Protein AF-A0A1G1Y1A4-F1 (afdb_monomer)

Solvent-accessible surface area (backbone atoms only — not comparable to full-atom values): 13193 Å² total; per-residue (Å²): 120,71,72,69,64,47,45,29,57,53,50,27,54,51,44,47,51,42,55,54,49,29,70,77,40,60,92,50,34,71,57,36,54,50,50,48,52,49,52,49,49,53,49,49,41,75,73,35,58,89,50,55,73,71,61,37,52,57,68,43,49,56,61,50,52,28,52,55,12,47,54,50,27,50,75,72,47,80,52,65,68,63,38,50,51,50,50,52,53,50,32,50,52,52,25,49,51,45,46,46,52,46,28,61,74,76,33,54,96,80,42,64,86,61,49,61,17,52,52,43,45,55,49,45,48,53,20,44,25,26,36,42,21,23,50,44,44,44,31,70,76,68,65,50,57,66,73,72,53,38,54,58,49,26,54,53,41,26,51,45,45,46,39,33,36,56,51,56,68,36,61,63,85,76,41,51,63,55,25,51,52,48,17,50,53,42,33,49,45,51,57,57,48,70,75,49,67,56,52,45,62,58,46,10,47,55,39,30,42,51,45,50,40,51,55,52,51,51,50,31,54,63,67,70,54,74,52,65,68,59,55,49,50,44,51,52,53,38,49,53,48,50,52,53,50,63,73,69,47,70,75,113

Radius of gyration: 18.28 Å; Cα contacts (8 Å, |Δi|>4): 274; chains: 1; bounding box: 49×36×49 Å

pLDDT: mean 93.75, std 5.99, range [57.38, 98.56]

Structure (mmCIF, N/CA/C/O backbone):
data_AF-A0A1G1Y1A4-F1
#
_entry.id   AF-A0A1G1Y1A4-F1
#
loop_
_atom_site.group_PDB
_atom_site.id
_atom_site.type_symbol
_atom_site.label_atom_id
_atom_site.label_alt_id
_atom_site.label_comp_id
_atom_site.label_asym_id
_atom_site.label_entity_id
_atom_site.label_seq_id
_atom_site.pdbx_PDB_ins_code
_atom_site.Cartn_x
_atom_site.Cartn_y
_atom_site.Cartn_z
_atom_site.occupancy
_atom_site.B_iso_or_equiv
_atom_site.auth_seq_id
_atom_site.auth_comp_id
_atom_site.auth_asym_id
_atom_site.auth_atom_id
_atom_site.pdbx_PDB_model_num
ATOM 1 N N . MET A 1 1 ? 23.913 -17.010 -8.965 1.00 57.38 1 MET A N 1
ATOM 2 C CA . MET A 1 1 ? 22.479 -16.984 -9.354 1.00 57.38 1 MET A CA 1
ATOM 3 C C . MET A 1 1 ? 21.566 -17.687 -8.339 1.00 57.38 1 MET A C 1
ATOM 5 O O . MET A 1 1 ? 20.529 -17.128 -8.008 1.00 57.38 1 MET A O 1
ATOM 9 N N . PHE A 1 2 ? 21.953 -18.851 -7.796 1.00 58.28 2 PHE A N 1
ATOM 10 C CA . PHE A 1 2 ? 21.237 -19.557 -6.717 1.00 58.28 2 PHE A CA 1
ATOM 11 C C . PHE A 1 2 ? 20.957 -18.757 -5.423 1.00 58.28 2 PHE A C 1
ATOM 13 O O . PHE A 1 2 ? 19.813 -18.806 -4.971 1.00 58.28 2 PHE A O 1
ATOM 20 N N . PRO A 1 3 ? 21.895 -17.966 -4.853 1.00 70.69 3 PRO A N 1
ATOM 21 C CA . PRO A 1 3 ? 21.649 -17.310 -3.563 1.00 70.69 3 PRO A CA 1
ATOM 22 C C . PRO A 1 3 ? 20.531 -16.259 -3.624 1.00 70.69 3 PRO A C 1
ATOM 24 O O . PRO A 1 3 ? 19.797 -16.084 -2.661 1.00 70.69 3 PRO A O 1
ATOM 27 N N . ASN A 1 4 ? 20.329 -15.609 -4.775 1.00 79.75 4 ASN A N 1
ATOM 28 C CA . ASN A 1 4 ? 19.306 -14.568 -4.922 1.00 79.75 4 ASN A CA 1
ATOM 29 C C . ASN A 1 4 ? 17.881 -15.138 -4.996 1.00 79.75 4 ASN A C 1
ATOM 31 O O . ASN A 1 4 ? 16.930 -14.433 -4.679 1.00 79.75 4 ASN A O 1
ATOM 35 N N . ARG A 1 5 ? 17.721 -16.414 -5.377 1.00 78.50 5 ARG A N 1
ATOM 36 C CA . ARG A 1 5 ? 16.413 -17.087 -5.379 1.00 78.50 5 ARG A CA 1
ATOM 37 C C . ARG A 1 5 ? 15.935 -17.386 -3.957 1.00 78.50 5 ARG A C 1
ATOM 39 O O . ARG A 1 5 ? 14.734 -17.354 -3.703 1.00 78.50 5 ARG A O 1
ATOM 46 N N . LEU A 1 6 ? 16.867 -17.686 -3.053 1.00 89.62 6 LEU A N 1
ATOM 47 C CA . LEU A 1 6 ? 16.561 -18.009 -1.661 1.00 89.62 6 LEU A CA 1
ATOM 48 C C . LEU A 1 6 ? 16.133 -16.778 -0.862 1.00 89.62 6 LEU A C 1
ATOM 50 O O . LEU A 1 6 ? 15.405 -16.935 0.107 1.00 89.62 6 LEU A O 1
ATOM 54 N N . VAL A 1 7 ? 16.504 -15.567 -1.299 1.00 91.75 7 VAL A N 1
ATOM 55 C CA . VAL A 1 7 ? 16.147 -14.312 -0.614 1.00 91.75 7 VAL A CA 1
ATOM 56 C C . VAL A 1 7 ? 14.643 -14.209 -0.387 1.00 91.75 7 VAL A C 1
ATOM 58 O O . VAL A 1 7 ? 14.235 -13.957 0.739 1.00 91.75 7 VAL A O 1
ATOM 61 N N . ALA A 1 8 ? 13.812 -14.453 -1.407 1.00 91.44 8 ALA A N 1
ATOM 62 C CA . ALA A 1 8 ? 12.358 -14.361 -1.259 1.00 91.44 8 ALA A CA 1
ATOM 63 C C . ALA A 1 8 ? 11.824 -15.357 -0.213 1.00 91.44 8 ALA A C 1
ATOM 65 O O . ALA A 1 8 ? 11.047 -14.977 0.653 1.00 91.44 8 ALA A O 1
ATOM 66 N N . TRP A 1 9 ? 12.285 -16.611 -0.253 1.00 92.94 9 TRP A N 1
ATOM 67 C CA . TRP A 1 9 ? 11.857 -17.653 0.687 1.00 92.94 9 TRP A CA 1
ATOM 68 C C . TRP A 1 9 ? 12.309 -17.374 2.118 1.00 92.94 9 TRP A C 1
ATOM 70 O O . TRP A 1 9 ? 11.488 -17.386 3.029 1.00 92.94 9 TRP A O 1
ATOM 80 N N . LEU A 1 10 ? 13.600 -17.092 2.305 1.00 94.75 10 LEU A N 1
ATOM 81 C CA . LEU A 1 10 ? 14.173 -16.824 3.621 1.00 94.75 10 LEU A CA 1
ATOM 82 C C . LEU A 1 10 ? 13.545 -15.578 4.240 1.00 94.75 10 LEU A C 1
ATOM 84 O O . LEU A 1 10 ? 13.127 -15.622 5.386 1.00 94.75 10 LEU A O 1
ATOM 88 N N . SER A 1 11 ? 13.403 -14.499 3.469 1.00 94.62 11 SER A N 1
ATOM 89 C CA . SER A 1 11 ? 12.779 -13.275 3.974 1.00 94.62 11 SER A CA 1
ATOM 90 C C . SER A 1 11 ? 11.291 -13.447 4.279 1.00 94.62 11 SER A C 1
ATOM 92 O O . SER A 1 11 ? 10.833 -12.907 5.276 1.00 94.62 11 SER A O 1
ATOM 94 N N . GLY A 1 12 ? 10.540 -14.225 3.491 1.00 95.44 12 GLY A N 1
ATOM 95 C CA . GLY A 1 12 ? 9.146 -14.551 3.806 1.00 95.44 12 GLY A CA 1
ATOM 96 C C . GLY A 1 12 ? 9.011 -15.336 5.115 1.00 95.44 12 GLY A C 1
ATOM 97 O O . GLY A 1 12 ? 8.210 -14.969 5.969 1.00 95.44 12 GLY A O 1
ATOM 98 N N . LEU A 1 13 ? 9.839 -16.369 5.312 1.00 97.00 13 LEU A N 1
ATOM 99 C CA . LEU A 1 13 ? 9.855 -17.152 6.554 1.00 97.00 13 LEU A CA 1
ATOM 100 C C . LEU A 1 13 ? 10.298 -16.316 7.759 1.00 97.00 13 LEU A C 1
ATOM 102 O O . LEU A 1 13 ? 9.665 -16.367 8.808 1.00 97.00 13 LEU A O 1
ATOM 106 N N . SER A 1 14 ? 11.353 -15.511 7.610 1.00 97.12 14 SER A N 1
ATOM 107 C CA . SER A 1 14 ? 11.797 -14.593 8.660 1.00 97.12 14 SER A CA 1
ATOM 108 C C . SER A 1 14 ? 10.716 -13.573 9.006 1.00 97.12 14 SER A C 1
ATOM 110 O O . SER A 1 14 ? 10.521 -13.285 10.180 1.00 97.12 14 SER A O 1
ATOM 112 N N . LEU A 1 15 ? 9.986 -13.057 8.014 1.00 97.75 15 LEU A N 1
ATOM 113 C CA . LEU A 1 15 ? 8.890 -12.125 8.252 1.00 97.75 15 LEU A CA 1
ATOM 114 C C . LEU A 1 15 ? 7.742 -12.782 9.030 1.00 97.75 15 LEU A C 1
ATOM 116 O O . LEU A 1 15 ? 7.225 -12.164 9.955 1.00 97.75 15 LEU A O 1
ATOM 120 N N . LEU A 1 16 ? 7.386 -14.029 8.701 1.00 97.88 16 LEU A N 1
ATOM 121 C CA . LEU A 1 16 ? 6.400 -14.799 9.463 1.00 97.8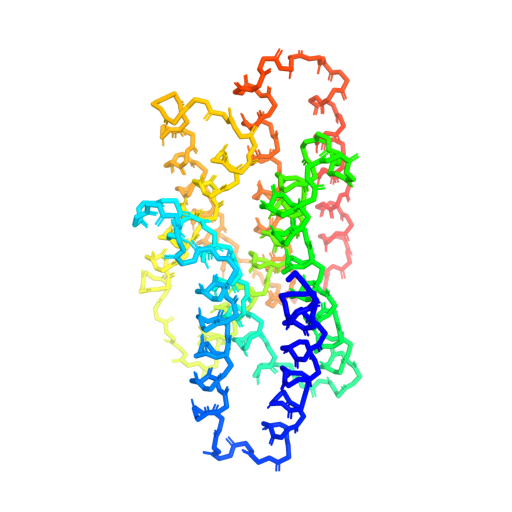8 16 LEU A CA 1
ATOM 122 C C . LEU A 1 16 ? 6.828 -14.932 10.928 1.00 97.88 16 LEU A C 1
ATOM 124 O O . LEU A 1 16 ? 6.069 -14.571 11.817 1.00 97.88 16 LEU A O 1
ATOM 128 N N . ILE A 1 17 ? 8.069 -15.362 11.173 1.00 97.69 17 ILE A N 1
ATOM 129 C CA . ILE A 1 17 ? 8.614 -15.495 12.532 1.00 97.69 17 ILE A CA 1
ATOM 130 C C . ILE A 1 17 ? 8.562 -14.155 13.279 1.00 97.69 17 ILE A C 1
ATOM 132 O O . ILE A 1 17 ? 8.182 -14.125 14.443 1.00 97.69 17 ILE A O 1
ATOM 136 N N . LEU A 1 18 ? 8.911 -13.041 12.628 1.00 97.62 18 LEU A N 1
ATOM 137 C CA . LEU A 1 18 ? 8.854 -11.716 13.253 1.00 97.62 18 LEU A CA 1
ATOM 138 C C . LEU A 1 18 ? 7.424 -11.304 13.630 1.00 97.62 18 LEU A C 1
ATOM 140 O O . LEU A 1 18 ? 7.238 -10.728 14.701 1.00 97.62 18 LEU A O 1
ATOM 144 N N . PHE A 1 19 ? 6.427 -11.604 12.791 1.00 97.12 19 PHE A N 1
ATOM 145 C CA . PHE A 1 19 ? 5.022 -11.367 13.133 1.00 97.12 19 PHE A CA 1
ATOM 146 C C . PHE A 1 19 ? 4.579 -12.222 14.327 1.00 97.12 19 PHE A C 1
ATOM 148 O O . PHE A 1 19 ? 4.018 -11.676 15.274 1.00 97.12 19 PHE A O 1
ATOM 155 N N . GLU A 1 20 ? 4.889 -13.520 14.333 1.00 96.69 20 GLU A N 1
ATOM 156 C CA . GLU A 1 20 ? 4.532 -14.425 15.439 1.00 96.69 20 GLU A CA 1
ATOM 157 C C . GLU A 1 20 ? 5.190 -14.012 16.761 1.00 96.69 20 GLU A C 1
ATOM 159 O O . GLU A 1 20 ? 4.532 -13.918 17.798 1.00 96.69 20 GLU A O 1
ATOM 164 N N . LEU A 1 21 ? 6.485 -13.682 16.729 1.00 96.38 21 LEU A N 1
ATOM 165 C CA . LEU A 1 21 ? 7.211 -13.225 17.914 1.00 96.38 21 LEU A CA 1
ATOM 166 C C . LEU A 1 21 ? 6.633 -11.922 18.475 1.00 96.38 21 LEU A C 1
ATOM 168 O O . LEU A 1 21 ? 6.577 -11.744 19.695 1.00 96.38 21 LEU A O 1
ATOM 172 N N . ALA A 1 22 ? 6.162 -11.027 17.604 1.00 95.62 22 ALA A N 1
ATOM 173 C CA . ALA A 1 22 ? 5.505 -9.798 18.025 1.00 95.62 22 ALA A CA 1
ATOM 174 C C . ALA A 1 22 ? 4.163 -10.051 18.722 1.00 95.62 22 ALA A C 1
ATOM 176 O O . ALA A 1 22 ? 3.829 -9.316 19.652 1.00 95.62 22 ALA A O 1
ATOM 177 N N . LEU A 1 23 ? 3.426 -11.097 18.328 1.00 93.06 23 LEU A N 1
ATOM 178 C CA . LEU A 1 23 ? 2.210 -11.511 19.031 1.00 93.06 23 LEU A CA 1
ATOM 179 C C . LEU A 1 23 ? 2.522 -12.106 20.406 1.00 93.06 23 LEU A C 1
ATOM 181 O O . LEU A 1 23 ? 1.805 -11.827 21.365 1.00 93.06 23 LEU A O 1
ATOM 185 N N . THR A 1 24 ? 3.606 -12.877 20.530 1.00 93.69 24 THR A N 1
ATOM 186 C CA . THR A 1 24 ? 4.002 -13.465 21.819 1.00 93.69 24 THR A CA 1
ATOM 187 C C . THR A 1 24 ? 4.600 -12.444 22.786 1.00 93.69 24 THR A C 1
ATOM 189 O O . THR A 1 24 ? 4.389 -12.542 23.995 1.00 93.69 24 THR A O 1
ATOM 192 N N . TRP A 1 25 ? 5.332 -11.444 22.278 1.00 94.56 25 TRP A N 1
ATOM 193 C CA . TRP A 1 25 ? 6.042 -10.444 23.083 1.00 94.56 25 TRP A CA 1
ATOM 194 C C . TRP A 1 25 ? 5.675 -9.009 22.673 1.00 94.56 25 TRP A C 1
ATOM 196 O O . TRP A 1 25 ? 6.522 -8.263 22.164 1.00 94.56 25 TRP A O 1
ATOM 206 N N . PRO A 1 26 ? 4.439 -8.562 22.966 1.00 90.50 26 PRO A N 1
ATOM 207 C CA . PRO A 1 26 ? 3.923 -7.273 22.499 1.00 90.50 26 PRO A CA 1
ATOM 208 C C . PRO A 1 26 ? 4.706 -6.068 23.042 1.00 90.50 26 PRO A C 1
ATOM 210 O O . PRO A 1 26 ? 4.778 -5.032 22.386 1.00 90.50 26 PRO A O 1
ATOM 213 N N . LYS A 1 27 ? 5.372 -6.198 24.201 1.00 93.75 27 LYS A N 1
ATOM 214 C CA . LYS A 1 27 ? 6.219 -5.131 24.771 1.00 93.75 27 LYS A CA 1
ATOM 215 C C . LYS A 1 27 ? 7.366 -4.711 23.842 1.00 93.75 27 LYS A C 1
ATOM 217 O O . LYS A 1 27 ? 7.807 -3.571 23.912 1.00 93.75 27 LYS A O 1
ATOM 222 N N . ASN A 1 28 ? 7.822 -5.610 22.969 1.00 94.44 28 ASN A N 1
ATOM 223 C CA . ASN A 1 28 ? 8.950 -5.394 22.061 1.00 94.44 28 ASN A CA 1
ATOM 224 C C . ASN A 1 28 ? 8.509 -5.149 20.609 1.00 94.44 28 ASN A C 1
ATOM 226 O O . ASN A 1 28 ? 9.332 -5.231 19.699 1.00 94.44 28 ASN A O 1
ATOM 230 N N . LEU A 1 29 ? 7.229 -4.835 20.377 1.00 94.19 29 LEU A N 1
ATOM 231 C CA . LEU A 1 29 ? 6.650 -4.621 19.047 1.00 94.19 29 LEU A CA 1
ATOM 232 C C . LEU A 1 29 ? 7.504 -3.698 18.160 1.00 94.19 29 LEU A C 1
ATOM 234 O O . LEU A 1 29 ? 7.754 -4.013 16.999 1.00 94.19 29 LEU A O 1
ATOM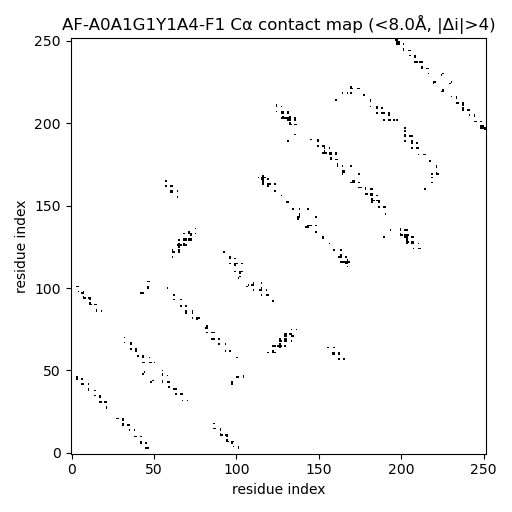 238 N N . TYR A 1 30 ? 7.997 -2.585 18.709 1.00 94.81 30 TYR A N 1
ATOM 239 C CA . TYR A 1 30 ? 8.803 -1.608 17.971 1.00 94.81 30 TYR A CA 1
ATOM 240 C C . TYR A 1 30 ? 10.092 -2.213 17.389 1.00 94.81 30 TYR A C 1
ATOM 242 O O . TYR A 1 30 ? 10.468 -1.880 16.263 1.00 94.81 30 TYR A O 1
ATOM 250 N N . TRP A 1 31 ? 10.729 -3.155 18.097 1.00 96.25 31 TRP A N 1
ATOM 251 C CA . TRP A 1 31 ? 11.883 -3.892 17.581 1.00 96.25 31 TRP A CA 1
ATOM 252 C C . TRP A 1 31 ? 11.495 -4.803 16.420 1.00 96.25 31 TRP A C 1
ATOM 254 O O . TRP A 1 31 ? 12.194 -4.819 15.411 1.00 96.25 31 TRP A O 1
ATOM 264 N N . PHE A 1 32 ? 10.378 -5.527 16.519 1.00 97.25 32 PHE A N 1
ATOM 265 C CA . PHE A 1 32 ? 9.922 -6.421 15.449 1.00 97.25 32 PHE A CA 1
ATOM 266 C C . PHE A 1 32 ? 9.516 -5.663 14.185 1.00 97.25 32 PHE A C 1
ATOM 268 O O . PHE A 1 32 ? 9.899 -6.063 13.083 1.00 97.25 32 PHE A O 1
ATOM 275 N N . VAL A 1 33 ? 8.838 -4.522 14.340 1.00 96.88 33 VAL A N 1
ATOM 276 C CA . VAL A 1 33 ? 8.550 -3.600 13.235 1.00 96.88 33 VAL A CA 1
ATOM 277 C C . VAL A 1 33 ? 9.863 -3.145 12.593 1.00 96.88 33 VAL A C 1
ATOM 279 O O . VAL A 1 33 ? 10.055 -3.350 11.394 1.00 96.88 33 VAL A O 1
ATOM 282 N N . GLY A 1 34 ? 10.812 -2.623 13.379 1.00 97.31 34 GLY A N 1
ATOM 283 C CA . GLY A 1 34 ? 12.115 -2.175 12.877 1.00 97.31 34 GLY A CA 1
ATOM 284 C C . GLY A 1 34 ? 12.896 -3.274 12.148 1.00 97.31 34 GLY A C 1
ATOM 285 O O . GLY A 1 34 ? 13.370 -3.064 11.031 1.00 97.31 34 GLY A O 1
ATOM 286 N N . LEU A 1 35 ? 12.970 -4.474 12.727 1.00 97.81 35 LEU A N 1
ATOM 287 C CA . LEU A 1 35 ? 13.635 -5.633 12.127 1.00 97.81 35 LEU A CA 1
ATOM 288 C C . LEU A 1 35 ? 12.963 -6.078 10.827 1.00 97.81 35 LEU A C 1
ATOM 290 O O . LEU A 1 35 ? 13.664 -6.422 9.879 1.00 97.81 35 LEU A O 1
ATOM 294 N N . SER A 1 36 ? 11.633 -6.036 10.741 1.00 97.50 36 SER A N 1
ATOM 295 C CA . SER A 1 36 ? 10.913 -6.389 9.512 1.00 97.50 36 SER A CA 1
ATOM 296 C C . SER A 1 36 ? 11.183 -5.395 8.373 1.00 97.50 36 SER A C 1
ATOM 298 O O . SER A 1 36 ? 11.377 -5.801 7.225 1.00 97.50 36 SER A O 1
ATOM 300 N N . LEU A 1 37 ? 11.283 -4.097 8.686 1.00 97.62 37 LEU A N 1
ATOM 301 C CA . LEU A 1 37 ? 11.614 -3.054 7.715 1.00 97.62 37 LEU A CA 1
ATOM 302 C C . LEU A 1 37 ? 13.079 -3.154 7.270 1.00 97.62 37 LEU A C 1
ATOM 304 O O . LEU A 1 37 ? 13.372 -3.009 6.082 1.00 97.62 37 LEU A O 1
ATOM 308 N N . LEU A 1 38 ? 13.998 -3.469 8.190 1.00 97.50 38 LEU A N 1
ATOM 309 C CA . LEU A 1 38 ? 15.395 -3.757 7.858 1.00 97.50 38 LEU A CA 1
ATOM 310 C C . LEU A 1 38 ? 15.515 -5.009 6.985 1.00 97.50 38 LEU A C 1
ATOM 312 O O . LEU A 1 38 ? 16.214 -4.986 5.972 1.00 97.50 38 LEU A O 1
ATOM 316 N N . LEU A 1 39 ? 14.800 -6.084 7.325 1.00 97.69 39 LEU A N 1
ATOM 317 C CA . LEU A 1 39 ? 14.737 -7.308 6.530 1.00 97.69 39 LEU A CA 1
ATOM 318 C C . LEU A 1 39 ? 14.259 -7.011 5.105 1.00 97.69 39 LEU A C 1
ATOM 320 O O . LEU A 1 39 ? 14.877 -7.481 4.146 1.00 97.69 39 LEU A O 1
ATOM 324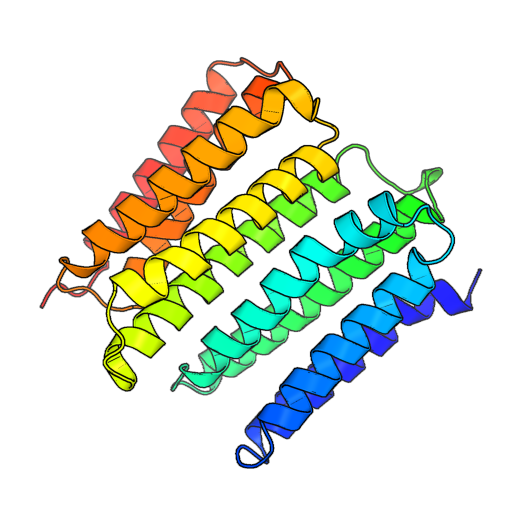 N N . LEU A 1 40 ? 13.208 -6.199 4.956 1.00 97.06 40 LEU A N 1
ATOM 325 C CA . LEU A 1 40 ? 12.735 -5.729 3.657 1.00 97.06 40 LEU A CA 1
ATOM 326 C C . LEU A 1 40 ? 13.827 -4.952 2.915 1.00 97.06 40 LEU A C 1
ATOM 328 O O . LEU A 1 40 ? 14.127 -5.270 1.761 1.00 97.06 40 LEU A O 1
ATOM 332 N N . PHE A 1 41 ? 14.438 -3.961 3.568 1.00 96.25 41 PHE A N 1
ATOM 333 C CA . PHE A 1 41 ? 15.482 -3.135 2.971 1.00 96.25 41 PHE A CA 1
ATOM 334 C C . PHE A 1 41 ? 16.639 -3.991 2.448 1.00 96.25 41 PHE A C 1
ATOM 336 O O . PHE A 1 41 ? 17.006 -3.874 1.279 1.00 96.25 41 PHE A O 1
ATOM 343 N N . PHE A 1 42 ? 17.164 -4.909 3.263 1.00 95.75 42 PHE A N 1
ATOM 344 C CA . PHE A 1 42 ? 18.246 -5.806 2.859 1.00 95.75 42 PHE A CA 1
ATOM 345 C C . PHE A 1 42 ? 17.819 -6.794 1.770 1.00 95.75 42 PHE A C 1
ATOM 347 O O . PHE A 1 42 ? 18.610 -7.079 0.868 1.00 95.75 42 PHE A O 1
ATOM 354 N N . SER A 1 43 ? 16.575 -7.279 1.794 1.00 95.62 43 SER A N 1
ATOM 355 C CA . SER A 1 43 ? 16.039 -8.171 0.757 1.00 95.62 43 SER A CA 1
ATOM 356 C C . SER A 1 43 ? 15.976 -7.469 -0.600 1.00 95.62 43 SER A C 1
ATOM 358 O O . SER A 1 43 ? 16.469 -7.997 -1.600 1.00 95.62 43 SER A O 1
ATOM 360 N N . VAL A 1 44 ? 15.438 -6.246 -0.641 1.00 94.62 44 VAL A N 1
ATOM 361 C CA . VAL A 1 44 ? 15.385 -5.434 -1.864 1.00 94.62 44 VAL A CA 1
ATOM 362 C C . VAL A 1 44 ? 16.786 -4.993 -2.278 1.00 94.62 44 VAL A C 1
ATOM 364 O O . VAL A 1 44 ? 17.118 -5.087 -3.455 1.00 94.62 44 VAL A O 1
ATOM 367 N N . TRP A 1 45 ? 17.652 -4.588 -1.347 1.00 94.25 45 TRP A N 1
ATOM 368 C CA . TRP A 1 45 ? 19.043 -4.219 -1.639 1.00 94.25 45 TRP A CA 1
ATOM 369 C C . TRP A 1 45 ? 19.830 -5.379 -2.238 1.00 94.25 45 TRP A C 1
ATOM 371 O O . TRP A 1 45 ? 20.543 -5.206 -3.226 1.00 94.25 45 TRP A O 1
ATOM 381 N N . ARG A 1 46 ? 19.635 -6.599 -1.738 1.00 93.25 46 ARG A N 1
ATOM 382 C CA . ARG A 1 46 ? 20.278 -7.783 -2.306 1.00 93.25 46 ARG A CA 1
ATOM 383 C C . ARG A 1 46 ? 19.839 -8.058 -3.747 1.00 93.25 46 ARG A C 1
ATOM 385 O O . ARG A 1 46 ? 20.654 -8.530 -4.540 1.00 93.25 46 ARG A O 1
ATOM 392 N N . LEU A 1 47 ? 18.578 -7.777 -4.085 1.00 92.12 47 LEU A N 1
ATOM 393 C CA . LEU A 1 47 ? 18.016 -8.010 -5.421 1.00 92.12 47 LEU A CA 1
ATOM 394 C C . LEU A 1 47 ? 18.273 -6.853 -6.399 1.00 92.12 47 LEU A C 1
ATOM 396 O O . LEU A 1 47 ? 18.571 -7.086 -7.566 1.00 92.12 47 LEU A O 1
ATOM 400 N N . ALA A 1 48 ? 18.157 -5.610 -5.943 1.00 90.75 48 ALA A N 1
ATOM 401 C CA . ALA A 1 48 ? 18.115 -4.411 -6.776 1.00 90.75 48 ALA A CA 1
ATOM 402 C C . ALA A 1 48 ? 19.247 -3.411 -6.479 1.00 90.75 48 ALA A C 1
ATOM 404 O O . ALA A 1 48 ? 19.360 -2.406 -7.172 1.00 90.75 48 ALA A O 1
ATOM 405 N N . GLY A 1 49 ? 20.121 -3.668 -5.503 1.00 81.81 49 GLY A N 1
ATOM 406 C CA . GLY A 1 49 ? 21.169 -2.732 -5.068 1.00 81.81 49 GLY A CA 1
ATOM 407 C C . GLY A 1 49 ? 22.276 -2.469 -6.093 1.00 81.81 49 GLY A C 1
ATOM 408 O O . GLY A 1 49 ? 23.047 -1.532 -5.932 1.00 81.81 49 GLY A O 1
ATOM 409 N N . ARG A 1 50 ? 22.344 -3.264 -7.169 1.00 83.69 50 ARG A N 1
ATOM 410 C CA . ARG A 1 50 ? 23.235 -3.014 -8.319 1.00 83.69 50 ARG A CA 1
ATOM 411 C C . ARG A 1 50 ? 22.637 -2.047 -9.346 1.00 83.69 50 ARG A C 1
ATOM 413 O O . ARG A 1 50 ? 23.305 -1.703 -10.315 1.00 83.69 50 ARG A O 1
ATOM 420 N N . LEU A 1 51 ? 21.368 -1.671 -9.190 1.00 84.88 51 LEU A N 1
ATOM 421 C CA . LEU A 1 51 ? 20.698 -0.714 -10.065 1.00 84.88 51 LEU A CA 1
ATOM 422 C C . LEU A 1 51 ? 21.060 0.720 -9.669 1.00 84.88 51 LEU A C 1
ATOM 424 O O . LEU A 1 51 ? 21.629 0.979 -8.611 1.00 84.88 51 LEU A O 1
ATOM 428 N N . THR A 1 52 ? 20.685 1.676 -10.517 1.00 87.19 52 THR A N 1
ATOM 429 C CA . THR A 1 52 ? 20.807 3.095 -10.178 1.00 87.19 52 THR A CA 1
ATOM 430 C C . THR A 1 52 ? 19.992 3.428 -8.929 1.00 87.19 52 THR A C 1
ATOM 432 O O . THR A 1 52 ? 18.921 2.855 -8.707 1.00 87.19 52 THR A O 1
ATOM 435 N N . LYS A 1 53 ? 20.470 4.406 -8.144 1.00 85.31 53 LYS A N 1
ATOM 436 C CA . LYS A 1 53 ? 19.820 4.846 -6.896 1.00 85.31 53 LYS A CA 1
ATOM 437 C C . LYS A 1 53 ? 18.317 5.094 -7.090 1.00 85.31 53 LYS A C 1
ATOM 439 O O . LYS A 1 53 ? 17.515 4.579 -6.323 1.00 85.31 53 LYS A O 1
ATOM 444 N N . ALA A 1 54 ? 17.926 5.790 -8.160 1.00 85.12 54 ALA A N 1
ATOM 445 C CA . ALA A 1 54 ? 16.519 6.073 -8.461 1.00 85.12 54 ALA A CA 1
ATOM 446 C C . ALA A 1 54 ? 15.670 4.804 -8.680 1.00 85.12 54 ALA A C 1
ATOM 448 O O . ALA A 1 54 ? 14.573 4.688 -8.143 1.00 85.12 54 ALA A O 1
ATOM 449 N N . LYS A 1 55 ? 16.183 3.816 -9.430 1.00 88.19 55 LYS A N 1
ATOM 450 C CA . LYS A 1 55 ? 15.457 2.560 -9.684 1.00 88.19 55 LYS A CA 1
ATOM 451 C C . LYS A 1 55 ? 15.331 1.713 -8.422 1.00 88.19 55 LYS A C 1
ATOM 453 O O . LYS A 1 55 ? 14.297 1.084 -8.232 1.00 88.19 55 LYS A O 1
ATOM 458 N N . PHE A 1 56 ? 16.359 1.707 -7.574 1.00 91.94 56 PHE A N 1
ATOM 459 C CA . PHE A 1 56 ? 16.334 1.006 -6.292 1.00 91.94 56 PHE A CA 1
ATOM 460 C C . PHE A 1 56 ? 15.181 1.495 -5.405 1.00 91.94 56 PHE A C 1
ATOM 462 O O . PHE A 1 56 ? 14.379 0.680 -4.951 1.00 91.94 56 PHE A O 1
ATOM 469 N N . TRP A 1 57 ? 15.044 2.814 -5.230 1.00 93.00 57 TRP A N 1
ATOM 470 C CA . TRP A 1 57 ? 13.972 3.393 -4.414 1.00 93.00 57 TRP A CA 1
ATOM 471 C C . TRP A 1 57 ? 12.577 3.036 -4.936 1.00 93.00 57 TRP A C 1
ATOM 473 O O . TRP A 1 57 ? 11.703 2.687 -4.147 1.00 93.00 57 TRP A O 1
ATOM 483 N N . ASN A 1 58 ? 12.384 3.005 -6.255 1.00 94.19 58 ASN A N 1
ATOM 484 C CA . ASN A 1 58 ? 11.095 2.636 -6.844 1.00 94.19 58 ASN A CA 1
ATOM 485 C C . ASN A 1 58 ? 10.675 1.181 -6.545 1.00 94.19 58 ASN A C 1
ATOM 487 O O . ASN A 1 58 ? 9.480 0.897 -6.455 1.00 94.19 58 ASN A O 1
ATOM 491 N N . PHE A 1 59 ? 11.627 0.262 -6.343 1.00 94.75 59 PHE A N 1
ATOM 492 C CA . PHE A 1 59 ? 11.323 -1.102 -5.886 1.00 94.75 59 PHE A CA 1
ATOM 493 C C . PHE A 1 59 ? 10.991 -1.186 -4.395 1.00 94.75 59 PHE A C 1
ATOM 495 O O . PHE A 1 59 ? 10.352 -2.150 -3.980 1.00 94.75 59 PHE A O 1
ATOM 502 N N . LEU A 1 60 ? 11.425 -0.209 -3.597 1.00 96.12 60 LEU A N 1
ATOM 503 C CA . LEU A 1 60 ? 11.240 -0.210 -2.150 1.00 96.12 60 LEU A CA 1
ATOM 504 C C . LEU A 1 60 ? 9.902 0.412 -1.724 1.00 96.12 60 LEU A C 1
ATOM 506 O O . LEU A 1 60 ? 9.343 -0.025 -0.727 1.00 96.12 60 LEU A O 1
ATOM 510 N N . ILE A 1 61 ? 9.362 1.377 -2.480 1.00 96.75 61 ILE A N 1
ATOM 511 C CA . ILE A 1 61 ? 8.162 2.147 -2.094 1.00 96.75 61 ILE A CA 1
ATOM 512 C C . ILE A 1 61 ? 6.962 1.249 -1.744 1.00 96.75 61 ILE A C 1
ATOM 514 O O . ILE A 1 61 ? 6.491 1.280 -0.610 1.00 96.75 61 ILE A O 1
ATOM 518 N N . THR A 1 62 ? 6.472 0.422 -2.673 1.00 96.25 62 THR A N 1
ATOM 519 C CA . THR A 1 62 ? 5.287 -0.425 -2.428 1.00 96.25 62 THR A CA 1
ATOM 520 C C . THR A 1 62 ? 5.451 -1.404 -1.279 1.00 96.25 62 THR A C 1
ATOM 522 O O . THR A 1 62 ? 4.583 -1.404 -0.409 1.00 96.25 62 THR A O 1
ATOM 525 N N . PRO A 1 63 ? 6.503 -2.244 -1.227 1.00 97.12 63 PRO A N 1
ATOM 526 C CA . PRO A 1 63 ? 6.617 -3.202 -0.140 1.00 97.12 63 PRO A CA 1
ATOM 527 C C . PRO A 1 63 ? 6.855 -2.511 1.208 1.00 97.12 63 PRO A C 1
ATOM 529 O O . PRO A 1 63 ? 6.441 -3.054 2.225 1.00 97.12 63 PRO A O 1
ATOM 532 N N . LEU A 1 64 ? 7.463 -1.317 1.229 1.00 98.06 64 LEU A N 1
ATOM 533 C CA . LEU A 1 64 ? 7.647 -0.539 2.453 1.00 98.06 64 LEU A CA 1
ATOM 534 C C . LEU A 1 64 ? 6.309 -0.028 2.985 1.00 98.06 64 LEU A C 1
ATOM 536 O O . LEU A 1 64 ? 5.993 -0.249 4.150 1.00 98.06 64 LEU A O 1
ATOM 540 N N . ILE A 1 65 ? 5.505 0.611 2.131 1.00 98.38 65 ILE A N 1
ATOM 541 C CA . ILE A 1 65 ? 4.183 1.117 2.522 1.00 98.38 65 ILE A CA 1
ATOM 542 C C . ILE A 1 65 ? 3.275 -0.046 2.924 1.00 98.38 65 ILE A C 1
ATOM 544 O O . ILE A 1 65 ? 2.630 0.017 3.966 1.00 98.38 65 ILE A O 1
ATOM 548 N N . PHE A 1 66 ? 3.282 -1.129 2.145 1.00 98.56 66 PHE A N 1
ATOM 549 C CA . PHE A 1 66 ? 2.530 -2.338 2.448 1.00 98.56 66 PHE A CA 1
ATOM 550 C C . PHE A 1 66 ? 2.898 -2.917 3.815 1.00 98.56 66 PHE A C 1
ATOM 552 O O . PHE A 1 66 ? 2.014 -3.111 4.645 1.00 98.56 66 PHE A O 1
ATOM 559 N N . LEU A 1 67 ? 4.185 -3.141 4.085 1.00 98.19 67 LEU A N 1
ATOM 560 C CA . LEU A 1 67 ? 4.612 -3.759 5.336 1.00 98.19 67 LEU A CA 1
ATOM 561 C C . LEU A 1 67 ? 4.313 -2.865 6.548 1.00 98.19 67 LEU A C 1
ATOM 563 O O . LEU A 1 67 ? 3.800 -3.353 7.553 1.00 98.19 67 LEU A O 1
ATOM 567 N N . SER A 1 68 ? 4.553 -1.556 6.438 1.00 98.06 68 SER A N 1
ATOM 568 C CA . SER A 1 68 ? 4.191 -0.592 7.484 1.00 98.06 68 SER A CA 1
ATOM 569 C C . SER A 1 68 ? 2.681 -0.555 7.731 1.00 98.06 68 SER A C 1
ATOM 571 O O . SER A 1 68 ? 2.245 -0.539 8.879 1.00 98.06 68 SER A O 1
ATOM 573 N N . SER A 1 69 ? 1.874 -0.589 6.665 1.00 98.31 69 SER A N 1
ATOM 574 C CA . SER A 1 69 ? 0.414 -0.629 6.778 1.00 98.31 69 SER A CA 1
ATOM 575 C C . SER A 1 69 ? -0.089 -1.935 7.398 1.00 98.31 69 SER A C 1
ATOM 577 O O . SER A 1 69 ? -0.986 -1.896 8.233 1.00 98.31 69 SER A O 1
ATOM 579 N N . ALA A 1 70 ? 0.525 -3.077 7.066 1.00 98.25 70 ALA A N 1
ATOM 580 C CA . ALA A 1 70 ? 0.185 -4.376 7.638 1.00 98.25 70 ALA A CA 1
ATOM 581 C C . ALA A 1 70 ? 0.445 -4.405 9.147 1.00 98.25 70 ALA A C 1
ATOM 583 O O . ALA A 1 70 ? -0.432 -4.813 9.901 1.00 98.25 70 ALA A O 1
ATOM 584 N N . TRP A 1 71 ? 1.602 -3.905 9.599 1.00 97.88 71 TRP A N 1
ATOM 585 C CA . TRP A 1 71 ? 1.872 -3.739 11.029 1.00 97.88 71 TRP A CA 1
ATOM 586 C C . TRP A 1 71 ? 0.833 -2.858 11.703 1.00 97.88 71 TRP A C 1
ATOM 588 O O . TRP A 1 71 ? 0.269 -3.260 12.717 1.00 97.88 71 TRP A O 1
ATOM 598 N N . LEU A 1 72 ? 0.558 -1.688 11.120 1.00 97.00 72 LEU A N 1
ATOM 599 C CA . LEU A 1 72 ? -0.422 -0.762 11.669 1.00 97.00 72 LEU A CA 1
ATOM 600 C C . LEU A 1 72 ? -1.791 -1.430 11.832 1.00 97.00 72 LEU A C 1
ATOM 602 O O . LEU A 1 72 ? -2.404 -1.310 12.884 1.00 97.00 72 LEU A O 1
ATOM 606 N N . PHE A 1 73 ? -2.247 -2.164 10.820 1.00 97.56 73 PHE A N 1
ATOM 607 C CA . PHE A 1 73 ? -3.527 -2.859 10.847 1.00 97.56 73 PHE A CA 1
ATOM 608 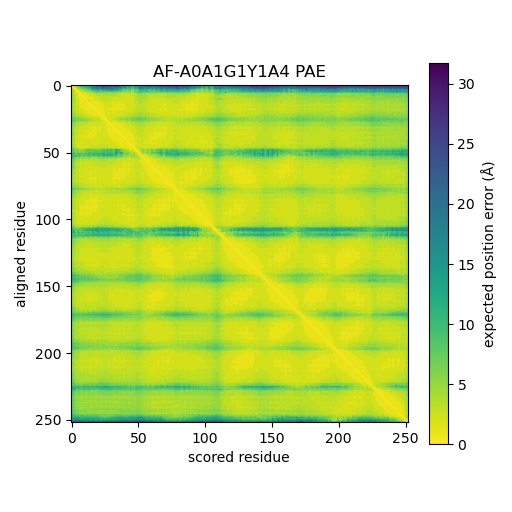C C . PHE A 1 73 ? -3.558 -4.004 11.872 1.00 97.56 73 PHE A C 1
ATOM 610 O O . PHE A 1 73 ? -4.485 -4.077 12.674 1.00 97.56 73 PHE A O 1
ATOM 617 N N . ILE A 1 74 ? -2.525 -4.856 11.901 1.00 96.56 74 ILE A N 1
ATOM 618 C CA . ILE A 1 74 ? -2.437 -6.029 12.790 1.00 96.56 74 ILE A CA 1
ATOM 619 C C . ILE A 1 74 ? -2.482 -5.640 14.271 1.00 96.56 74 ILE A C 1
ATOM 621 O O . ILE A 1 74 ? -3.084 -6.364 15.062 1.00 96.56 74 ILE A O 1
ATOM 625 N N . ILE A 1 75 ? -1.884 -4.506 14.651 1.00 94.81 75 ILE A N 1
ATOM 626 C CA . ILE A 1 75 ? -1.867 -4.029 16.046 1.00 94.81 75 ILE A CA 1
ATOM 627 C C . ILE A 1 75 ? -3.286 -3.790 16.584 1.00 94.81 75 ILE A C 1
ATOM 629 O O . ILE A 1 75 ? -3.528 -4.011 17.768 1.00 94.81 75 ILE A O 1
ATOM 633 N N . PHE A 1 76 ? -4.218 -3.369 15.726 1.00 94.75 76 PHE A N 1
ATOM 634 C CA . PHE A 1 76 ? -5.599 -3.062 16.110 1.00 94.75 76 PHE A CA 1
ATOM 635 C C . PHE A 1 76 ? -6.582 -4.215 15.878 1.00 94.75 76 PHE A C 1
ATOM 637 O O . PHE A 1 76 ? -7.766 -4.071 16.175 1.00 94.75 76 PHE A O 1
ATOM 644 N N . LEU A 1 77 ? -6.129 -5.353 15.345 1.00 94.94 77 LEU A N 1
ATOM 645 C CA . LEU A 1 77 ? -6.990 -6.520 15.174 1.00 94.94 77 LEU A CA 1
ATOM 646 C C . LEU A 1 77 ? -7.163 -7.248 16.503 1.00 94.94 77 LEU A C 1
ATOM 648 O O . LEU A 1 77 ? -6.211 -7.817 17.023 1.00 94.94 77 LEU A O 1
ATOM 652 N N . GLU A 1 78 ? -8.386 -7.303 17.020 1.00 90.75 78 GLU A N 1
ATOM 653 C CA . GLU A 1 78 ? -8.689 -8.020 18.264 1.00 90.75 78 GLU A CA 1
ATOM 654 C C . GLU A 1 78 ? -8.806 -9.532 18.039 1.00 90.75 78 GLU A C 1
ATOM 656 O O . GLU A 1 78 ? -8.170 -10.308 18.754 1.00 90.75 78 GLU A O 1
ATOM 661 N N . ASP A 1 79 ? -9.536 -9.957 17.004 1.00 94.06 79 ASP A N 1
ATOM 662 C CA . ASP A 1 79 ? -9.788 -11.373 16.729 1.00 94.06 79 ASP A CA 1
ATOM 663 C C . ASP A 1 79 ? -8.517 -12.122 16.297 1.00 94.06 79 ASP A C 1
ATOM 665 O O . ASP A 1 79 ? -7.842 -11.746 15.334 1.00 94.06 79 ASP A O 1
ATOM 669 N N . HIS A 1 80 ? -8.200 -13.212 17.001 1.00 93.88 80 HIS A N 1
ATOM 670 C CA . HIS A 1 80 ? -7.000 -14.012 16.751 1.00 93.88 80 HIS A CA 1
ATOM 671 C C . HIS A 1 80 ? -7.008 -14.661 15.359 1.00 93.88 80 HIS A C 1
ATOM 673 O O . HIS A 1 80 ? -5.980 -14.684 14.681 1.00 93.88 80 HIS A O 1
ATOM 679 N N . GLY A 1 81 ? -8.158 -15.171 14.907 1.00 96.25 81 GLY A N 1
ATOM 680 C CA . GLY A 1 81 ? -8.283 -15.826 13.605 1.00 96.25 81 GLY A CA 1
ATOM 681 C C . GLY A 1 81 ? -8.048 -14.851 12.452 1.00 96.25 81 GLY A C 1
ATOM 682 O O . GLY A 1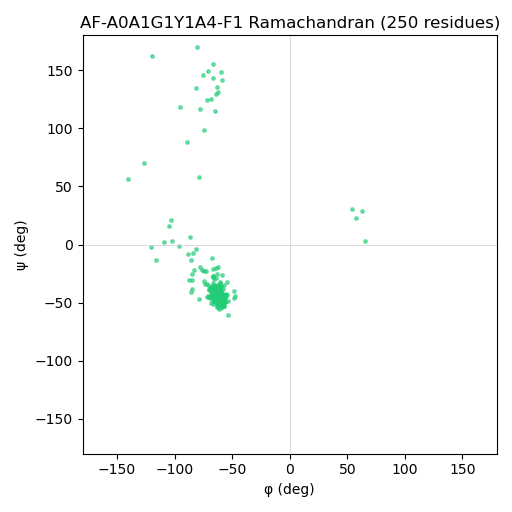 81 ? -7.236 -15.118 11.563 1.00 96.25 81 GLY A O 1
ATOM 683 N N . VAL A 1 82 ? -8.696 -13.686 12.498 1.00 94.94 82 VAL A N 1
ATOM 684 C CA . VAL A 1 82 ? -8.525 -12.607 11.513 1.00 94.94 82 VAL A CA 1
ATOM 685 C C . VAL A 1 82 ? -7.094 -12.072 11.533 1.00 94.94 82 VAL A C 1
ATOM 687 O O . VAL A 1 82 ? -6.516 -11.817 10.472 1.00 94.94 82 VAL A O 1
ATOM 690 N N . ARG A 1 83 ? -6.484 -11.948 12.716 1.00 96.50 83 ARG A N 1
ATOM 691 C CA . ARG A 1 83 ? -5.085 -11.528 12.860 1.00 96.50 83 ARG A CA 1
ATOM 692 C C . ARG A 1 83 ? -4.126 -12.510 12.189 1.00 96.50 83 ARG A C 1
ATOM 694 O O . ARG A 1 83 ? -3.293 -12.085 11.390 1.00 96.50 83 ARG A O 1
ATOM 701 N N . GLN A 1 84 ? -4.301 -13.810 12.424 1.00 97.50 84 GLN A N 1
ATOM 702 C CA . GLN A 1 84 ? -3.463 -14.846 11.821 1.00 97.50 84 GLN A CA 1
ATOM 703 C C . GLN A 1 84 ? -3.633 -14.925 10.305 1.00 97.50 84 GLN A C 1
ATOM 705 O O . GLN A 1 84 ? -2.654 -15.011 9.559 1.00 97.50 84 GLN A O 1
ATOM 710 N N . LEU A 1 85 ? -4.874 -14.819 9.829 1.00 97.12 85 LEU A N 1
ATOM 711 C CA . LEU A 1 85 ? -5.168 -14.744 8.402 1.00 97.12 85 LEU A CA 1
ATOM 712 C C . LEU A 1 85 ? -4.475 -13.535 7.754 1.00 97.12 85 LEU A C 1
ATOM 714 O O . LEU A 1 85 ? -3.872 -13.659 6.688 1.00 97.12 85 LEU A O 1
ATOM 718 N N . THR A 1 86 ? -4.510 -12.380 8.419 1.00 97.56 86 THR A N 1
ATOM 719 C CA . THR A 1 86 ? -3.858 -11.147 7.958 1.00 97.56 86 THR A CA 1
ATOM 720 C C . THR A 1 86 ? -2.338 -11.301 7.883 1.00 97.56 86 THR A C 1
ATOM 722 O O . THR A 1 86 ? -1.733 -10.877 6.895 1.00 97.56 86 THR A O 1
ATOM 725 N N . ILE A 1 87 ? -1.714 -11.948 8.874 1.00 98.19 87 ILE A N 1
ATOM 726 C CA . ILE A 1 87 ? -0.276 -12.261 8.869 1.00 98.19 87 ILE A CA 1
ATOM 727 C C . ILE A 1 87 ? 0.073 -13.166 7.685 1.00 98.19 87 ILE A C 1
ATOM 729 O O . ILE A 1 87 ? 0.977 -12.843 6.912 1.00 98.19 87 ILE A O 1
ATOM 733 N N . LEU A 1 88 ? -0.672 -14.258 7.484 1.00 98.06 88 LEU A N 1
ATOM 734 C CA . LEU A 1 88 ? -0.439 -15.189 6.377 1.00 98.06 88 LEU A CA 1
ATOM 735 C C . LEU A 1 88 ? -0.565 -14.501 5.014 1.00 98.06 88 LEU A C 1
ATOM 737 O O . LEU A 1 88 ? 0.331 -14.632 4.177 1.00 98.06 88 LEU A O 1
ATOM 741 N N . ILE A 1 89 ? -1.629 -13.719 4.802 1.00 97.81 89 ILE A N 1
ATOM 742 C CA . ILE A 1 89 ? -1.809 -12.925 3.578 1.00 97.81 89 ILE A CA 1
ATOM 743 C C . ILE A 1 89 ? -0.627 -11.967 3.394 1.00 97.81 89 ILE A C 1
ATOM 745 O O . ILE A 1 89 ? -0.077 -11.869 2.294 1.00 97.81 89 ILE A O 1
ATOM 749 N N . SER A 1 90 ? -0.193 -11.303 4.468 1.00 98.12 90 SER A N 1
ATOM 750 C CA . SER A 1 90 ? 0.908 -10.340 4.420 1.00 98.12 90 SER A CA 1
ATOM 751 C C . SER A 1 90 ? 2.230 -10.981 4.006 1.00 98.12 90 SER A C 1
ATOM 753 O O . SER A 1 90 ? 2.919 -10.477 3.117 1.00 98.12 90 SER A O 1
ATOM 755 N N . VAL A 1 91 ? 2.550 -12.138 4.586 1.00 98.19 91 VAL A N 1
ATOM 756 C CA . VAL A 1 91 ? 3.750 -12.917 4.263 1.00 98.19 91 VAL A CA 1
ATOM 757 C C . VAL A 1 91 ? 3.709 -13.432 2.825 1.00 98.19 91 VAL A C 1
ATOM 759 O O . VAL A 1 91 ? 4.708 -13.329 2.110 1.00 98.19 91 VAL A O 1
ATOM 762 N N . ILE A 1 92 ? 2.561 -13.943 2.366 1.00 98.00 92 ILE A N 1
ATOM 763 C CA . ILE A 1 92 ? 2.396 -14.432 0.991 1.00 98.00 92 ILE A CA 1
ATOM 764 C C . ILE A 1 92 ? 2.599 -13.292 -0.009 1.00 98.00 92 ILE A C 1
ATOM 766 O O . ILE A 1 92 ? 3.371 -13.445 -0.956 1.00 98.00 92 ILE A O 1
ATOM 770 N N . LEU A 1 93 ? 1.955 -12.141 0.196 1.00 98.00 93 LEU A N 1
ATOM 771 C CA . LEU A 1 93 ? 2.086 -10.989 -0.699 1.00 98.00 93 LEU A CA 1
ATOM 772 C C . LEU A 1 93 ? 3.516 -10.440 -0.719 1.00 98.00 93 LEU A C 1
ATOM 774 O O . LEU A 1 93 ? 4.050 -10.163 -1.795 1.00 98.00 93 LEU A O 1
ATOM 778 N N . TYR A 1 94 ? 4.167 -10.360 0.443 1.00 97.44 94 TYR A N 1
ATOM 779 C CA . TYR A 1 94 ? 5.576 -9.986 0.559 1.00 97.44 94 TYR A CA 1
ATOM 780 C C . TYR A 1 94 ? 6.489 -10.946 -0.225 1.00 97.44 94 TYR A C 1
ATOM 782 O O . TYR A 1 94 ? 7.309 -10.519 -1.045 1.00 97.44 94 TYR A O 1
ATOM 790 N N . PHE A 1 95 ? 6.306 -12.256 -0.039 1.00 97.06 95 PHE A N 1
ATOM 791 C CA . PHE A 1 95 ? 7.042 -13.290 -0.765 1.00 97.06 95 PHE A CA 1
ATOM 792 C C . PHE A 1 95 ? 6.832 -13.184 -2.282 1.00 97.06 95 PHE A C 1
ATOM 794 O O . PHE A 1 95 ? 7.798 -13.201 -3.055 1.00 97.06 95 PHE A O 1
ATOM 801 N N . VAL A 1 96 ? 5.575 -13.057 -2.719 1.00 96.25 96 VAL A N 1
ATOM 802 C CA . VAL A 1 96 ? 5.204 -12.931 -4.133 1.00 96.25 96 VAL A CA 1
ATOM 803 C C . VAL A 1 96 ? 5.849 -11.691 -4.742 1.00 96.25 96 VAL A C 1
ATOM 805 O O . VAL A 1 96 ? 6.434 -11.791 -5.822 1.00 96.25 96 VAL A O 1
ATOM 808 N N . PHE A 1 97 ? 5.830 -10.553 -4.045 1.00 96.25 97 PHE A N 1
ATOM 809 C CA . PHE A 1 97 ? 6.477 -9.330 -4.511 1.00 96.25 97 PHE A CA 1
ATOM 810 C C . PHE A 1 97 ? 7.971 -9.538 -4.770 1.00 96.25 97 PHE A C 1
ATOM 812 O O . PHE A 1 97 ? 8.450 -9.295 -5.879 1.00 96.25 97 PHE A O 1
ATOM 819 N N . LEU A 1 98 ? 8.712 -10.058 -3.786 1.00 95.62 98 LEU A N 1
ATOM 820 C CA . LEU A 1 98 ? 10.151 -10.294 -3.935 1.00 95.62 98 LEU A CA 1
ATOM 821 C C . LEU A 1 98 ? 10.462 -11.309 -5.036 1.00 95.62 98 LEU A C 1
ATOM 823 O O . LEU A 1 98 ? 11.437 -11.148 -5.774 1.00 95.62 98 LEU A O 1
ATOM 827 N N . LYS A 1 99 ? 9.620 -12.335 -5.193 1.00 94.62 99 LYS A N 1
ATOM 828 C CA . LYS A 1 99 ? 9.739 -13.306 -6.283 1.00 94.62 99 LYS A CA 1
ATOM 829 C C . LYS A 1 99 ? 9.559 -12.637 -7.647 1.00 94.62 99 LYS A C 1
ATOM 831 O O . LYS A 1 99 ? 10.335 -12.919 -8.558 1.00 94.62 99 LYS A O 1
ATOM 836 N N . VAL A 1 100 ? 8.585 -11.741 -7.792 1.00 93.81 100 VAL A N 1
ATOM 837 C CA . VAL A 1 100 ? 8.342 -10.993 -9.036 1.00 93.81 100 VAL A CA 1
ATOM 838 C C . VAL A 1 100 ? 9.493 -10.035 -9.333 1.00 93.81 100 VAL A C 1
ATOM 840 O O . VAL A 1 100 ? 9.972 -10.010 -10.464 1.00 93.81 100 VAL A O 1
ATOM 843 N N . VAL A 1 101 ? 10.017 -9.329 -8.326 1.00 92.88 101 VAL A N 1
ATOM 844 C CA . VAL A 1 101 ? 11.220 -8.490 -8.472 1.00 92.88 101 VAL A CA 1
ATOM 845 C C . VAL A 1 101 ? 12.423 -9.330 -8.914 1.00 92.88 101 VAL A C 1
ATOM 847 O O . VAL A 1 101 ? 13.141 -8.953 -9.841 1.00 92.88 101 VAL A O 1
ATOM 850 N N . PHE A 1 102 ? 12.623 -10.507 -8.316 1.00 93.12 102 PHE A N 1
ATOM 851 C CA . PHE A 1 102 ? 13.676 -11.433 -8.730 1.00 93.12 102 PHE A CA 1
ATOM 852 C C . PHE A 1 102 ? 13.512 -11.884 -10.190 1.00 93.12 102 PHE A C 1
ATOM 854 O O . PHE A 1 102 ? 14.491 -11.882 -10.941 1.00 93.12 102 PHE A O 1
ATOM 861 N N . LEU A 1 103 ? 12.297 -12.257 -10.610 1.00 91.19 103 LEU A N 1
ATOM 862 C CA . LEU A 1 103 ? 12.022 -12.660 -11.993 1.00 91.19 103 LEU A CA 1
ATOM 863 C C . LEU A 1 103 ? 12.283 -11.511 -12.971 1.00 91.19 103 LEU A C 1
ATOM 865 O O . LEU A 1 103 ? 12.976 -11.713 -13.968 1.00 91.19 103 LEU A O 1
ATOM 869 N N . TYR A 1 104 ? 11.816 -10.307 -12.641 1.00 90.44 104 TYR A N 1
ATOM 870 C CA . TYR A 1 104 ? 12.003 -9.105 -13.448 1.00 90.44 104 TYR A CA 1
ATOM 871 C C . TYR A 1 104 ? 13.487 -8.771 -13.678 1.00 90.44 104 TYR A C 1
ATOM 873 O O . TYR A 1 104 ? 13.892 -8.450 -14.798 1.00 90.44 104 TYR A O 1
ATOM 881 N N . LEU A 1 105 ? 14.316 -8.871 -12.632 1.00 89.94 105 LEU A N 1
ATOM 882 C CA . LEU A 1 105 ? 15.729 -8.484 -12.694 1.00 89.94 105 LEU A CA 1
ATOM 883 C C . LEU A 1 105 ? 16.651 -9.585 -13.227 1.00 89.94 105 LEU A C 1
ATOM 885 O O . LEU A 1 105 ? 17.593 -9.285 -13.956 1.00 89.94 105 LEU A O 1
ATOM 889 N N . TYR A 1 106 ? 16.403 -10.850 -12.875 1.00 87.31 106 TYR A N 1
ATOM 890 C CA . TYR A 1 106 ? 17.358 -11.940 -13.114 1.00 87.31 106 TYR A CA 1
ATOM 891 C C . TYR A 1 106 ? 16.864 -13.024 -14.075 1.00 87.31 106 TYR A C 1
ATOM 893 O O . TYR A 1 106 ? 17.668 -13.853 -14.504 1.00 87.31 106 TYR A O 1
ATOM 901 N N . ARG A 1 107 ? 15.566 -13.076 -14.403 1.00 84.69 107 ARG A N 1
ATOM 902 C CA . ARG A 1 107 ? 14.980 -14.119 -15.266 1.00 84.69 107 ARG A CA 1
ATOM 903 C C . ARG A 1 107 ? 13.922 -13.560 -16.219 1.00 84.69 107 ARG A C 1
ATOM 905 O O . ARG A 1 107 ? 12.807 -14.074 -16.270 1.00 84.69 107 ARG A O 1
ATOM 912 N N . ARG A 1 108 ? 14.307 -12.571 -17.033 1.00 79.12 108 ARG A N 1
ATOM 913 C CA . ARG A 1 108 ? 13.432 -11.963 -18.054 1.00 79.12 108 ARG A CA 1
ATOM 914 C C . ARG A 1 108 ? 12.690 -12.964 -18.956 1.00 79.12 108 ARG A C 1
ATOM 916 O O . ARG A 1 108 ? 11.508 -12.740 -19.163 1.00 79.12 108 ARG A O 1
ATOM 923 N N . PRO A 1 109 ? 13.283 -14.086 -19.418 1.00 77.75 109 PRO A N 1
ATOM 924 C CA . PRO A 1 109 ? 12.547 -15.047 -20.251 1.00 77.75 109 PRO A CA 1
ATOM 925 C C . PRO A 1 109 ? 11.364 -15.731 -19.547 1.00 77.75 109 PRO A C 1
ATOM 927 O O . PRO A 1 109 ? 10.494 -16.272 -20.211 1.00 77.75 109 PRO A O 1
ATOM 930 N N . LYS A 1 110 ? 11.339 -15.743 -18.206 1.00 75.75 110 LYS A N 1
ATOM 931 C CA . LYS A 1 110 ? 10.237 -16.292 -17.393 1.00 75.75 110 LYS A CA 1
ATOM 932 C C . LYS A 1 110 ? 9.335 -15.199 -16.810 1.00 75.75 110 LYS A C 1
ATOM 934 O O . LYS A 1 110 ? 8.480 -15.503 -15.985 1.00 75.75 110 LYS A O 1
ATOM 939 N N . TYR A 1 111 ? 9.596 -13.938 -17.144 1.00 82.31 111 TYR A N 1
ATOM 940 C CA . TYR A 1 111 ? 8.823 -12.800 -16.675 1.00 82.31 111 TYR A CA 1
ATOM 941 C C . TYR A 1 111 ? 7.773 -12.462 -17.730 1.00 82.31 111 TYR A C 1
ATOM 943 O O . TYR A 1 111 ? 8.114 -12.116 -18.860 1.00 82.31 111 TYR A O 1
ATOM 951 N N . GLU A 1 112 ? 6.504 -12.564 -17.356 1.00 79.12 112 GLU A N 1
ATOM 952 C CA . GLU A 1 112 ? 5.403 -12.140 -18.211 1.00 79.12 112 GLU A CA 1
ATOM 953 C C . GLU A 1 112 ? 5.310 -10.608 -18.229 1.00 79.12 112 GLU A C 1
ATOM 955 O O . GLU A 1 112 ? 5.608 -9.916 -17.249 1.00 79.12 112 GLU A O 1
ATOM 960 N N . ALA A 1 113 ? 4.914 -10.046 -19.370 1.00 81.75 113 ALA A N 1
ATOM 961 C CA . ALA A 1 113 ? 4.746 -8.605 -19.485 1.00 81.75 113 ALA A CA 1
ATOM 962 C C . ALA A 1 113 ? 3.710 -8.100 -18.462 1.00 81.75 113 ALA A C 1
ATOM 964 O O . ALA A 1 113 ? 2.700 -8.744 -18.195 1.00 81.75 113 ALA A O 1
ATOM 965 N N . HIS A 1 114 ? 3.965 -6.925 -17.882 1.00 84.56 114 HIS A N 1
ATOM 966 C CA . HIS A 1 114 ? 3.091 -6.256 -16.906 1.00 84.56 114 HIS A CA 1
ATOM 967 C C . HIS A 1 114 ? 2.882 -6.955 -15.546 1.00 84.56 114 HIS A C 1
ATOM 969 O O . HIS A 1 114 ? 2.178 -6.392 -14.703 1.00 84.56 114 HIS A O 1
ATOM 975 N N . THR A 1 115 ? 3.524 -8.097 -15.256 1.00 90.38 115 THR A N 1
ATOM 976 C CA . THR A 1 115 ? 3.369 -8.787 -13.958 1.00 90.38 115 THR A CA 1
ATOM 977 C C . THR A 1 115 ? 3.724 -7.898 -12.767 1.00 90.38 115 THR A C 1
ATOM 979 O O . THR A 1 115 ? 2.982 -7.872 -11.790 1.00 90.38 115 THR A O 1
ATOM 982 N N . LEU A 1 116 ? 4.820 -7.132 -12.842 1.00 91.75 116 LEU A N 1
ATOM 983 C CA . LEU A 1 116 ? 5.231 -6.217 -11.772 1.00 91.75 116 LEU A CA 1
ATOM 984 C C . LEU A 1 116 ? 4.166 -5.147 -11.511 1.00 91.75 116 LEU A C 1
ATOM 986 O O . LEU A 1 116 ? 3.779 -4.958 -10.365 1.00 91.75 116 LEU A O 1
ATOM 990 N N . GLY A 1 117 ? 3.649 -4.502 -12.561 1.00 92.75 117 GLY A N 1
ATOM 991 C CA . GLY A 1 117 ? 2.587 -3.501 -12.436 1.00 92.75 117 GLY A CA 1
ATOM 992 C C . GLY A 1 117 ? 1.297 -4.078 -11.848 1.00 92.75 117 GLY A C 1
ATOM 993 O O . GLY A 1 117 ? 0.690 -3.460 -10.978 1.00 92.75 117 GLY A O 1
ATOM 994 N N . ASN A 1 118 ? 0.903 -5.288 -12.256 1.00 93.75 118 ASN A N 1
ATOM 995 C CA . ASN A 1 118 ? -0.289 -5.954 -11.724 1.00 93.75 118 ASN A CA 1
ATOM 996 C C . ASN A 1 118 ? -0.124 -6.328 -10.245 1.00 93.75 118 ASN A C 1
ATOM 998 O O . ASN A 1 118 ? -0.985 -6.006 -9.432 1.00 93.75 118 ASN A O 1
ATOM 1002 N N . ILE A 1 119 ? 1.002 -6.942 -9.877 1.00 95.69 119 ILE A N 1
ATOM 1003 C CA . ILE A 1 119 ? 1.278 -7.339 -8.491 1.00 95.69 119 ILE A CA 1
ATOM 1004 C C . ILE A 1 119 ? 1.431 -6.112 -7.589 1.00 95.69 119 ILE A C 1
ATOM 1006 O O . ILE A 1 119 ? 0.867 -6.094 -6.498 1.00 95.69 119 ILE A O 1
ATOM 1010 N N . SER A 1 120 ? 2.097 -5.052 -8.057 1.00 95.94 120 SER A N 1
ATOM 1011 C CA . SER A 1 120 ? 2.129 -3.760 -7.365 1.00 95.94 120 SER A CA 1
ATOM 1012 C C . SER A 1 120 ? 0.732 -3.166 -7.180 1.00 95.94 120 SER A C 1
ATOM 1014 O O . SER A 1 120 ? 0.449 -2.637 -6.111 1.00 95.94 120 SER A O 1
ATOM 1016 N N . SER A 1 121 ? -0.160 -3.295 -8.168 1.00 95.62 121 SER A N 1
ATOM 1017 C CA . SER A 1 121 ? -1.553 -2.850 -8.043 1.00 95.62 121 SER A CA 1
ATOM 1018 C C . SER A 1 121 ? -2.305 -3.626 -6.963 1.00 95.62 121 SER A C 1
ATOM 1020 O O . SER A 1 121 ? -2.968 -3.008 -6.137 1.00 95.62 121 SER A O 1
ATOM 1022 N N . TYR A 1 122 ? -2.201 -4.958 -6.944 1.00 96.31 122 TYR A N 1
ATOM 1023 C CA . TYR A 1 122 ? -2.890 -5.789 -5.952 1.00 96.31 122 TYR A CA 1
ATOM 1024 C C . TYR A 1 122 ? -2.362 -5.554 -4.538 1.00 96.31 122 TYR A C 1
ATOM 1026 O O . TYR A 1 122 ? -3.143 -5.386 -3.608 1.00 96.31 122 TYR A O 1
ATOM 1034 N N . ILE A 1 123 ? -1.042 -5.466 -4.375 1.00 97.94 123 ILE A N 1
ATOM 1035 C CA . ILE A 1 123 ? -0.430 -5.160 -3.078 1.00 97.94 123 ILE A CA 1
ATOM 1036 C C . ILE A 1 123 ? -0.779 -3.737 -2.643 1.00 97.94 123 ILE A C 1
ATOM 1038 O O . ILE A 1 123 ? -1.075 -3.523 -1.474 1.00 97.94 123 ILE A O 1
ATOM 1042 N N . GLY A 1 124 ? -0.812 -2.778 -3.572 1.00 98.06 124 GLY A N 1
ATOM 1043 C CA . GLY A 1 124 ? -1.248 -1.410 -3.299 1.00 98.06 124 GLY A CA 1
ATOM 1044 C C . GLY A 1 124 ? -2.695 -1.330 -2.805 1.00 98.06 124 GLY A C 1
ATOM 1045 O O . GLY A 1 124 ? -2.977 -0.542 -1.910 1.00 98.06 124 GLY A O 1
ATOM 1046 N N . LEU A 1 125 ? -3.594 -2.176 -3.325 1.00 98.00 125 LEU A N 1
ATOM 1047 C CA . LEU A 1 125 ? -4.980 -2.271 -2.846 1.00 98.00 125 LEU A CA 1
ATOM 1048 C C . LEU A 1 125 ? -5.070 -2.780 -1.407 1.00 98.00 125 LEU A C 1
ATOM 1050 O O . LEU A 1 125 ? -5.807 -2.227 -0.598 1.00 98.00 125 LEU A O 1
ATOM 1054 N N . VAL A 1 126 ? -4.302 -3.813 -1.070 1.00 98.44 126 VAL A N 1
ATOM 1055 C CA . VAL A 1 126 ? -4.269 -4.324 0.306 1.00 98.44 126 VAL A CA 1
ATOM 1056 C C . VAL A 1 126 ? -3.597 -3.312 1.238 1.00 98.44 126 VAL A C 1
ATOM 1058 O O . VAL A 1 126 ? -4.075 -3.084 2.344 1.00 98.44 126 VAL A O 1
ATOM 1061 N N . ALA A 1 127 ? -2.539 -2.643 0.770 1.00 98.50 127 ALA A N 1
ATOM 1062 C CA . ALA A 1 127 ? -1.837 -1.613 1.527 1.00 98.50 127 ALA A CA 1
ATOM 1063 C C . ALA A 1 127 ? -2.739 -0.420 1.860 1.00 98.50 127 ALA A C 1
ATOM 1065 O O . ALA A 1 127 ? -2.739 0.027 3.002 1.00 98.50 127 ALA A O 1
ATOM 1066 N N . ILE A 1 128 ? -3.526 0.093 0.903 1.00 98.44 128 ILE A N 1
ATOM 1067 C CA . ILE A 1 128 ? -4.426 1.223 1.178 1.00 98.44 128 ILE A CA 1
ATOM 1068 C C . ILE A 1 128 ? -5.536 0.824 2.156 1.00 98.44 128 ILE A C 1
ATOM 1070 O O . ILE A 1 128 ? -5.873 1.616 3.035 1.00 98.44 128 ILE A O 1
ATOM 1074 N N . PHE A 1 129 ? -6.041 -0.411 2.077 1.00 98.56 129 PHE A N 1
ATOM 1075 C CA . PHE A 1 129 ? -7.014 -0.925 3.038 1.00 98.56 129 PHE A CA 1
ATOM 1076 C C . PHE A 1 129 ? -6.423 -0.999 4.447 1.00 98.56 129 PHE A C 1
ATOM 1078 O O . PHE A 1 129 ? -6.967 -0.399 5.371 1.00 98.56 129 PHE A O 1
ATOM 1085 N N . PHE A 1 130 ? -5.276 -1.665 4.607 1.00 98.56 130 PHE A N 1
ATOM 1086 C CA . PHE A 1 130 ? -4.592 -1.773 5.897 1.00 98.56 130 PHE A CA 1
ATOM 1087 C C . PHE A 1 130 ? -4.210 -0.405 6.463 1.00 98.56 130 PHE A C 1
ATOM 1089 O O . PHE A 1 130 ? -4.405 -0.147 7.649 1.00 98.56 130 PHE A O 1
ATOM 1096 N N . LEU A 1 131 ? -3.714 0.493 5.610 1.00 98.50 131 LEU A N 1
ATOM 1097 C CA . LEU A 1 131 ? -3.318 1.837 6.005 1.00 98.50 131 LEU A CA 1
ATOM 1098 C C . LEU A 1 131 ? -4.524 2.627 6.506 1.00 98.50 131 LEU A C 1
ATOM 1100 O O . LEU A 1 131 ? -4.480 3.173 7.600 1.00 98.50 131 LEU A O 1
ATOM 1104 N N . THR A 1 132 ? -5.598 2.689 5.722 1.00 98.00 132 THR A N 1
ATOM 1105 C CA . THR A 1 132 ? -6.771 3.503 6.061 1.00 98.00 132 THR A CA 1
ATOM 1106 C C . THR A 1 132 ? -7.510 2.938 7.266 1.00 98.00 132 THR A C 1
ATOM 1108 O O . THR A 1 132 ? -7.782 3.695 8.193 1.00 98.00 132 THR A O 1
ATOM 1111 N N . ALA A 1 133 ? -7.746 1.624 7.326 1.00 97.56 133 ALA A N 1
ATOM 1112 C CA . ALA A 1 133 ? -8.349 0.982 8.493 1.00 97.56 133 ALA A CA 1
ATOM 1113 C C . ALA A 1 133 ? -7.491 1.179 9.755 1.00 97.56 133 ALA A C 1
ATOM 1115 O O . ALA A 1 133 ? -8.011 1.566 10.798 1.00 97.56 133 ALA A O 1
ATOM 1116 N N . GLY A 1 134 ? -6.171 1.002 9.649 1.00 97.25 134 GLY A N 1
ATOM 1117 C CA . GLY A 1 134 ? -5.241 1.237 10.752 1.00 97.25 134 GLY A CA 1
ATOM 1118 C C . GLY A 1 134 ? -5.200 2.699 11.212 1.00 97.25 134 GLY A C 1
ATOM 1119 O O . GLY A 1 134 ? -5.171 2.972 12.408 1.00 97.25 134 GLY A O 1
ATOM 1120 N N . VAL A 1 135 ? -5.258 3.659 10.285 1.00 97.19 135 VAL A N 1
ATOM 1121 C CA . VAL A 1 135 ? -5.310 5.096 10.598 1.00 97.19 135 VAL A CA 1
ATOM 1122 C C . VAL A 1 135 ? -6.652 5.493 11.224 1.00 97.19 135 VAL A C 1
ATOM 1124 O O . VAL A 1 135 ? -6.664 6.281 12.171 1.00 97.19 135 VAL A O 1
ATOM 1127 N N . PHE A 1 136 ? -7.776 4.933 10.768 1.00 96.62 136 PHE A N 1
ATOM 1128 C CA . PHE A 1 136 ? -9.063 5.111 11.447 1.00 96.62 136 PHE A CA 1
ATOM 1129 C C . PHE A 1 136 ? -9.014 4.554 12.877 1.00 96.62 136 PHE A C 1
ATOM 1131 O O . PHE A 1 136 ? -9.476 5.223 13.799 1.00 96.62 136 PHE A O 1
ATOM 1138 N N . SER A 1 137 ? -8.388 3.394 13.091 1.00 95.69 137 SER A N 1
ATOM 1139 C CA . SER A 1 137 ? -8.168 2.854 14.438 1.00 95.69 137 SER A CA 1
ATOM 1140 C C . SER A 1 137 ? -7.294 3.773 15.294 1.00 95.69 137 SER A C 1
ATOM 1142 O O . SER A 1 137 ? -7.671 4.072 16.423 1.00 95.69 137 SER A O 1
ATOM 1144 N N . LEU A 1 138 ? -6.185 4.310 14.765 1.00 95.06 138 LEU A N 1
ATOM 1145 C CA . LEU A 1 138 ? -5.371 5.305 15.481 1.00 95.06 138 LEU A CA 1
ATOM 1146 C C . LEU A 1 138 ? -6.208 6.509 15.921 1.00 95.06 138 LEU A C 1
ATOM 1148 O O . LEU A 1 138 ? -6.071 6.975 17.047 1.00 95.06 138 LEU A O 1
ATOM 1152 N N . ARG A 1 139 ? -7.088 7.007 15.048 1.00 93.88 139 ARG A N 1
ATOM 1153 C CA . ARG A 1 139 ? -7.984 8.114 15.388 1.00 93.88 139 ARG A CA 1
ATOM 1154 C C . ARG A 1 139 ? -8.919 7.754 16.540 1.00 93.88 139 ARG A C 1
ATOM 1156 O O . ARG A 1 139 ? -9.067 8.561 17.447 1.00 93.88 139 ARG A O 1
ATOM 1163 N N . ILE A 1 140 ? -9.552 6.583 16.495 1.00 92.62 140 ILE A N 1
ATOM 1164 C CA . ILE A 1 140 ? -10.534 6.170 17.508 1.00 92.62 140 ILE A CA 1
ATOM 1165 C C . ILE A 1 140 ? -9.859 5.876 18.852 1.00 92.62 140 ILE A C 1
ATOM 1167 O O . ILE A 1 140 ? -10.344 6.329 19.882 1.00 92.62 140 ILE A O 1
ATOM 1171 N N . PHE A 1 141 ? -8.739 5.151 18.851 1.00 93.12 141 PHE A N 1
ATOM 1172 C CA . PHE A 1 141 ? -8.087 4.701 20.083 1.00 93.12 141 PHE A CA 1
ATOM 1173 C C . PHE A 1 141 ? -7.136 5.735 20.697 1.00 93.12 141 PHE A C 1
ATOM 1175 O O . PHE A 1 141 ? -6.976 5.754 21.914 1.00 93.12 141 PHE A O 1
ATOM 1182 N N . LEU A 1 142 ? -6.493 6.585 19.887 1.00 92.19 142 LEU A N 1
ATOM 1183 C CA . LEU A 1 142 ? -5.539 7.601 20.360 1.00 92.19 142 LEU A CA 1
ATOM 1184 C C . LEU A 1 142 ? -6.075 9.034 20.250 1.00 92.19 142 LEU A C 1
ATOM 1186 O O . LEU A 1 142 ? -5.350 9.979 20.558 1.00 92.19 142 LEU A O 1
ATOM 1190 N N . SER A 1 143 ? -7.320 9.214 19.801 1.00 91.31 143 SER A N 1
ATOM 1191 C CA . SER A 1 143 ? -7.973 10.524 19.658 1.00 91.31 143 SER A CA 1
ATOM 1192 C C . SER A 1 143 ? -7.176 11.529 18.814 1.00 91.31 143 SER A C 1
ATOM 1194 O O . SER A 1 143 ? -7.238 12.739 19.040 1.00 91.31 143 SER A O 1
ATOM 1196 N N . PHE A 1 144 ? -6.409 11.050 17.829 1.00 90.88 144 PHE A N 1
ATOM 1197 C CA . PHE A 1 144 ? -5.652 11.935 16.945 1.00 90.88 144 PHE A CA 1
ATOM 1198 C C . PHE A 1 144 ? -6.571 12.786 16.063 1.00 90.88 144 PHE A C 1
ATOM 1200 O O . PHE A 1 144 ? -7.593 12.328 15.554 1.00 90.88 144 PHE A O 1
ATOM 1207 N N . SER A 1 145 ? -6.167 14.037 15.827 1.00 91.56 145 SER A N 1
ATOM 1208 C CA . SER A 1 145 ? -6.881 14.931 14.912 1.00 91.56 145 SER A CA 1
ATOM 1209 C C . SER A 1 145 ? -6.860 14.381 13.485 1.00 91.56 145 SER A C 1
ATOM 1211 O O . SER A 1 145 ? -5.812 13.976 12.976 1.00 91.56 145 SER A O 1
ATOM 1213 N N . TYR A 1 146 ? -8.009 14.423 12.804 1.00 86.75 146 TYR A N 1
ATOM 1214 C CA . TYR A 1 146 ? -8.121 13.952 11.422 1.00 86.75 146 TYR A CA 1
ATOM 1215 C C . TYR A 1 146 ? -7.202 14.733 10.469 1.00 86.75 146 TYR A C 1
ATOM 1217 O O . TYR A 1 146 ? -6.671 14.146 9.531 1.00 86.75 146 TYR A O 1
ATOM 1225 N N . LEU A 1 147 ? -6.953 16.023 10.734 1.00 89.75 147 LEU A N 1
ATOM 1226 C CA . LEU A 1 147 ? -6.048 16.855 9.931 1.00 89.75 147 LEU A CA 1
ATOM 1227 C C . LEU A 1 147 ? -4.603 16.352 10.003 1.00 89.75 147 LEU A C 1
ATOM 1229 O O . LEU A 1 147 ? -3.910 16.318 8.989 1.00 89.75 147 LEU A O 1
ATOM 1233 N N . LEU A 1 148 ? -4.166 15.907 11.187 1.00 93.44 148 LEU A N 1
ATOM 1234 C CA . LEU A 1 148 ? -2.829 15.343 11.377 1.00 93.44 148 LEU A CA 1
ATOM 1235 C C . LEU A 1 148 ? -2.668 14.026 10.606 1.00 93.44 148 LEU A C 1
ATOM 1237 O O . LEU A 1 148 ? -1.593 13.743 10.086 1.00 93.44 148 LEU A O 1
ATOM 1241 N N . LEU A 1 149 ? -3.744 13.240 10.512 1.00 94.81 149 LEU A N 1
ATOM 1242 C CA . LEU A 1 149 ? -3.772 11.955 9.810 1.00 94.81 149 LEU A CA 1
ATOM 1243 C C . LEU A 1 149 ? -4.004 12.092 8.295 1.00 94.81 149 LEU A C 1
ATOM 1245 O O . LEU A 1 149 ? -3.603 11.213 7.535 1.00 94.81 149 LEU A O 1
ATOM 1249 N N . ALA A 1 150 ? -4.584 13.200 7.828 1.00 95.50 150 ALA A N 1
ATOM 1250 C CA . ALA A 1 150 ? -4.808 13.455 6.406 1.00 95.50 150 ALA A CA 1
ATOM 1251 C C . ALA A 1 150 ? -3.490 13.590 5.622 1.00 95.50 150 ALA A C 1
ATOM 1253 O O . ALA A 1 150 ? -3.368 13.062 4.517 1.00 95.50 150 ALA A O 1
ATOM 1254 N N . LEU A 1 151 ? -2.477 14.241 6.206 1.00 95.75 151 LEU A N 1
ATOM 1255 C CA . LEU A 1 151 ? -1.168 14.423 5.573 1.00 95.75 151 LEU A CA 1
ATOM 1256 C C . LEU A 1 151 ? -0.446 13.092 5.263 1.00 95.75 151 LEU A C 1
ATOM 1258 O O . LEU A 1 151 ? -0.042 12.901 4.113 1.00 95.75 151 LEU A O 1
ATOM 1262 N N . PRO A 1 152 ? -0.280 12.144 6.210 1.00 95.88 152 PRO A N 1
ATOM 1263 C CA . PRO A 1 152 ? 0.325 10.854 5.898 1.00 95.88 152 PRO A CA 1
ATOM 1264 C C . PRO A 1 152 ? -0.517 10.038 4.910 1.00 95.88 152 PRO A C 1
ATOM 1266 O O . PRO A 1 152 ? 0.068 9.402 4.036 1.00 95.88 152 PRO A O 1
ATOM 1269 N N . ILE A 1 153 ? -1.856 10.091 4.964 1.00 97.88 153 ILE A N 1
ATOM 1270 C CA . ILE A 1 153 ? -2.708 9.443 3.949 1.00 97.88 153 ILE A CA 1
ATOM 1271 C C . ILE A 1 153 ? -2.425 10.010 2.555 1.00 97.88 153 ILE A C 1
ATOM 1273 O O . ILE A 1 153 ? -2.205 9.237 1.620 1.00 97.88 153 ILE A O 1
ATOM 1277 N N . PHE A 1 154 ? -2.347 11.335 2.420 1.00 98.38 154 PHE A N 1
ATOM 1278 C CA . PHE A 1 154 ? -2.027 11.993 1.157 1.00 98.38 154 PHE A CA 1
ATOM 1279 C C . PHE A 1 154 ? -0.661 11.553 0.616 1.00 98.38 154 PHE A C 1
ATOM 1281 O O . PHE A 1 154 ? -0.564 11.082 -0.518 1.00 98.38 154 PHE A O 1
ATOM 1288 N N . ILE A 1 155 ? 0.390 11.651 1.438 1.00 98.25 155 ILE A N 1
ATOM 1289 C CA . ILE A 1 155 ? 1.766 11.328 1.032 1.00 98.25 155 ILE A CA 1
ATOM 1290 C C . ILE A 1 1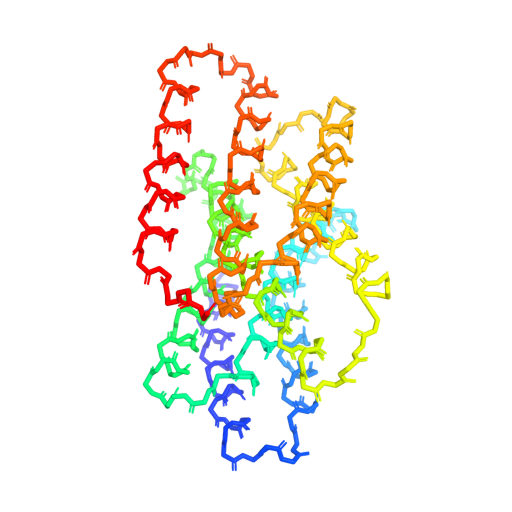55 ? 1.885 9.851 0.641 1.00 98.25 155 ILE A C 1
ATOM 1292 O O . ILE A 1 155 ? 2.422 9.529 -0.419 1.00 98.25 155 ILE A O 1
ATOM 1296 N N . LEU A 1 156 ? 1.380 8.940 1.475 1.00 98.31 156 LEU A N 1
ATOM 1297 C CA . LEU A 1 156 ? 1.496 7.502 1.232 1.00 98.31 156 LEU A CA 1
ATOM 1298 C C . LEU A 1 156 ? 0.662 7.066 0.024 1.00 98.31 156 LEU A C 1
ATOM 1300 O O . LEU A 1 156 ? 1.131 6.252 -0.772 1.00 98.31 156 LEU A O 1
ATOM 1304 N N . THR A 1 157 ? -0.521 7.652 -0.176 1.00 98.44 157 THR A N 1
ATOM 1305 C CA . THR A 1 157 ? -1.330 7.400 -1.377 1.00 98.44 157 THR A CA 1
ATOM 1306 C C . THR A 1 157 ? -0.621 7.908 -2.628 1.00 98.44 157 THR A C 1
ATOM 1308 O O . THR A 1 157 ? -0.507 7.166 -3.602 1.00 98.44 157 THR A O 1
ATOM 1311 N N . ALA A 1 158 ? -0.074 9.128 -2.605 1.00 98.44 158 ALA A N 1
ATOM 1312 C CA . ALA A 1 158 ? 0.688 9.671 -3.727 1.00 98.44 158 ALA A CA 1
ATOM 1313 C C . ALA A 1 158 ? 1.876 8.765 -4.093 1.00 98.44 158 ALA A C 1
ATOM 1315 O O . ALA A 1 158 ? 2.087 8.455 -5.266 1.00 98.44 158 ALA A O 1
ATOM 1316 N N . LEU A 1 159 ? 2.612 8.268 -3.093 1.00 98.19 159 LEU A N 1
ATOM 1317 C CA . LEU A 1 159 ? 3.723 7.339 -3.302 1.00 98.19 159 LEU A CA 1
ATOM 1318 C C . LEU A 1 159 ? 3.269 5.993 -3.889 1.00 98.19 159 LEU A C 1
ATOM 1320 O O . LEU A 1 159 ? 3.926 5.487 -4.801 1.00 98.19 159 LEU A O 1
ATOM 1324 N N . LEU A 1 160 ? 2.149 5.427 -3.421 1.00 98.06 160 LEU A N 1
ATOM 1325 C CA . LEU A 1 160 ? 1.585 4.189 -3.977 1.00 98.06 160 LEU A CA 1
ATOM 1326 C C . LEU A 1 160 ? 1.165 4.356 -5.442 1.00 98.06 160 LEU A C 1
ATOM 1328 O O . LEU A 1 160 ? 1.502 3.511 -6.273 1.00 98.06 160 LEU A O 1
ATOM 1332 N N . VAL A 1 161 ? 0.479 5.451 -5.781 1.00 98.00 161 VAL A N 1
ATOM 1333 C CA . VAL A 1 161 ? 0.032 5.720 -7.158 1.00 98.00 161 VAL A CA 1
ATOM 1334 C C . VAL A 1 161 ? 1.222 5.997 -8.078 1.00 98.00 161 VAL A C 1
ATOM 1336 O O . VAL A 1 161 ? 1.291 5.452 -9.181 1.00 98.00 161 VAL A O 1
ATOM 1339 N N . TYR A 1 162 ? 2.195 6.790 -7.621 1.00 97.50 162 TYR A N 1
ATOM 1340 C CA . TYR A 1 162 ? 3.438 7.024 -8.357 1.00 97.50 162 TYR A CA 1
ATOM 1341 C C . TYR A 1 162 ? 4.156 5.704 -8.656 1.00 97.50 162 TYR A C 1
ATOM 1343 O O . TYR A 1 162 ? 4.528 5.441 -9.804 1.00 97.50 162 TYR A O 1
ATOM 1351 N N . GLN A 1 163 ? 4.306 4.843 -7.644 1.00 96.44 163 GLN A N 1
ATOM 1352 C CA . GLN A 1 163 ? 4.950 3.550 -7.824 1.00 96.44 163 GLN A CA 1
ATOM 1353 C C . GLN A 1 163 ? 4.172 2.677 -8.810 1.00 96.44 163 GLN A C 1
ATOM 1355 O O . GLN A 1 163 ? 4.795 2.064 -9.677 1.00 96.44 163 GLN A O 1
ATOM 1360 N N . LEU A 1 164 ? 2.838 2.649 -8.726 1.00 96.44 164 LEU A N 1
ATOM 1361 C CA . LEU A 1 164 ? 1.989 1.867 -9.623 1.00 96.44 164 LEU A CA 1
ATOM 1362 C C . LEU A 1 164 ? 2.201 2.263 -11.088 1.00 96.44 164 LEU A C 1
ATOM 1364 O O . LEU A 1 164 ? 2.332 1.395 -11.958 1.00 96.44 164 LEU A O 1
ATOM 1368 N N . PHE A 1 165 ? 2.246 3.565 -11.372 1.00 95.94 165 PHE A N 1
ATOM 1369 C CA . PHE A 1 165 ? 2.471 4.075 -12.722 1.00 95.94 165 PHE A CA 1
ATOM 1370 C C . PHE A 1 165 ? 3.881 3.768 -13.216 1.00 95.94 165 PHE A C 1
ATOM 1372 O O . PHE A 1 165 ? 4.038 3.278 -14.336 1.00 95.94 165 PHE A O 1
ATOM 1379 N N . TRP A 1 166 ? 4.890 3.933 -12.360 1.00 95.38 166 TRP A N 1
ATOM 1380 C CA . TRP A 1 166 ? 6.257 3.537 -12.681 1.00 95.38 166 TRP A CA 1
ATOM 1381 C C . TRP A 1 166 ? 6.374 2.031 -12.976 1.00 95.38 166 TRP A C 1
ATOM 1383 O O . TRP A 1 166 ? 6.942 1.638 -13.995 1.00 95.38 166 TRP A O 1
ATOM 1393 N N . ALA A 1 167 ? 5.787 1.176 -12.133 1.00 93.94 167 ALA A N 1
ATOM 1394 C CA . ALA A 1 167 ? 5.799 -0.281 -12.288 1.00 93.94 167 ALA A CA 1
ATOM 1395 C C . ALA A 1 167 ? 5.017 -0.752 -13.524 1.00 93.94 167 ALA A C 1
ATOM 1397 O O . ALA A 1 167 ? 5.330 -1.790 -14.111 1.00 93.94 167 ALA A O 1
ATOM 1398 N N . SER A 1 168 ? 4.016 0.029 -13.936 1.00 92.31 168 SER A N 1
ATOM 1399 C CA . SER A 1 168 ? 3.249 -0.181 -15.165 1.00 92.31 168 SER A CA 1
ATOM 1400 C C . SER A 1 168 ? 3.942 0.359 -16.418 1.00 92.31 168 SER A C 1
ATOM 1402 O O . SER A 1 168 ? 3.422 0.141 -17.506 1.00 92.31 168 SER A O 1
ATOM 1404 N N . GLN A 1 169 ? 5.100 1.017 -16.278 1.00 91.38 169 GLN A N 1
ATOM 1405 C CA . GLN A 1 169 ? 5.842 1.676 -17.360 1.00 91.38 169 GLN A CA 1
ATOM 1406 C C . GLN A 1 169 ? 5.068 2.827 -18.028 1.00 91.38 169 GLN A C 1
ATOM 1408 O O . GLN A 1 169 ? 5.278 3.124 -19.202 1.00 91.38 169 GLN A O 1
ATOM 1413 N N . ALA A 1 170 ? 4.184 3.495 -17.282 1.00 90.94 170 ALA A N 1
ATOM 1414 C CA . ALA A 1 170 ? 3.506 4.697 -17.755 1.00 90.94 170 ALA A CA 1
ATOM 1415 C C . ALA A 1 170 ? 4.484 5.894 -17.829 1.00 90.94 170 ALA A C 1
ATOM 1417 O O . ALA A 1 170 ? 5.419 5.980 -17.023 1.00 90.94 170 ALA A O 1
ATOM 1418 N N . PRO A 1 171 ? 4.282 6.843 -18.763 1.00 89.81 171 PRO A N 1
ATOM 1419 C CA . PRO A 1 171 ? 5.124 8.032 -18.875 1.00 89.81 171 PRO A CA 1
ATOM 1420 C C . PRO A 1 171 ? 4.986 8.925 -17.632 1.00 89.81 171 PRO A C 1
ATOM 1422 O O . PRO A 1 171 ? 3.927 9.499 -17.377 1.00 89.81 171 PRO A O 1
ATOM 1425 N N . ILE A 1 172 ? 6.079 9.069 -16.874 1.00 86.75 172 ILE A N 1
ATOM 1426 C CA . ILE A 1 172 ? 6.083 9.722 -15.550 1.00 86.75 172 ILE A CA 1
ATOM 1427 C C . ILE A 1 172 ? 5.622 11.186 -15.626 1.00 86.75 172 ILE A C 1
ATOM 1429 O O . ILE A 1 172 ? 4.851 11.637 -14.782 1.00 86.75 172 ILE A O 1
ATOM 1433 N N . ALA A 1 173 ? 6.052 11.924 -16.654 1.00 88.69 173 ALA A N 1
ATOM 1434 C CA . ALA A 1 173 ? 5.697 13.335 -16.823 1.00 88.69 173 ALA A CA 1
ATOM 1435 C C . ALA A 1 173 ? 4.174 13.538 -16.930 1.00 88.69 173 ALA A C 1
ATOM 1437 O O . ALA A 1 173 ? 3.614 14.417 -16.282 1.00 88.69 173 ALA A O 1
ATOM 1438 N N . SER A 1 174 ? 3.493 12.672 -17.683 1.00 92.06 174 SER A N 1
ATOM 1439 C CA . SER A 1 174 ? 2.033 12.704 -17.839 1.00 92.06 174 SER A CA 1
ATOM 1440 C C . SER A 1 174 ? 1.294 12.103 -16.638 1.00 92.06 174 SER A C 1
ATOM 1442 O O . SER A 1 174 ? 0.104 12.358 -16.446 1.00 92.06 174 SER A O 1
ATOM 1444 N N . SER A 1 175 ? 1.977 11.300 -15.817 1.00 94.25 175 SER A N 1
ATOM 1445 C CA . SER A 1 175 ? 1.362 10.611 -14.687 1.00 94.25 175 SER A CA 1
ATOM 1446 C C . SER A 1 175 ? 1.292 11.459 -13.414 1.00 94.25 175 SER A C 1
ATOM 1448 O O . SER A 1 175 ? 0.416 11.220 -12.590 1.00 94.25 175 SER A O 1
ATOM 1450 N N . LEU A 1 176 ? 2.172 12.453 -13.236 1.00 95.06 176 LEU A N 1
ATOM 1451 C CA . LEU A 1 176 ? 2.219 13.278 -12.017 1.00 95.06 176 LEU A CA 1
ATOM 1452 C C . LEU A 1 176 ? 0.892 13.984 -11.671 1.00 95.06 176 LEU A C 1
ATOM 1454 O O . LEU A 1 176 ? 0.488 13.900 -10.510 1.00 95.06 176 LEU A O 1
ATOM 1458 N N . PRO A 1 177 ? 0.159 14.606 -12.619 1.00 96.62 177 PRO A N 1
ATOM 1459 C CA . PRO A 1 177 ? -1.144 15.194 -12.307 1.00 96.62 177 PRO A CA 1
ATOM 1460 C C . PRO A 1 177 ? -2.143 14.154 -11.788 1.00 96.62 177 PRO A C 1
ATOM 1462 O O . PRO A 1 177 ? -2.853 14.408 -10.821 1.00 96.62 177 PRO A O 1
ATOM 1465 N N . HIS A 1 178 ? -2.143 12.952 -12.371 1.00 97.06 178 HIS A N 1
ATOM 1466 C CA . HIS A 1 178 ? -3.005 11.854 -11.934 1.00 97.06 178 HIS A CA 1
ATOM 1467 C C . HIS A 1 178 ? -2.645 11.397 -10.515 1.00 97.06 178 HIS A C 1
ATOM 1469 O O . HIS A 1 178 ? -3.540 11.157 -9.712 1.00 97.06 178 HIS A O 1
ATOM 1475 N N . VAL A 1 179 ? -1.350 11.324 -10.179 1.00 98.06 179 VAL A N 1
ATOM 1476 C CA . VAL A 1 179 ? -0.888 10.999 -8.818 1.00 98.06 179 VAL A CA 1
ATOM 1477 C C . VAL A 1 179 ? -1.465 11.981 -7.800 1.00 98.06 179 VAL A C 1
ATOM 1479 O O . VAL A 1 179 ? -2.030 11.550 -6.796 1.00 98.06 179 VAL A O 1
ATOM 1482 N N . LEU A 1 180 ? -1.348 13.285 -8.068 1.00 98.06 180 LEU A N 1
ATOM 1483 C CA . LEU A 1 180 ? -1.828 14.325 -7.159 1.00 98.06 180 LEU A CA 1
ATOM 1484 C C . LEU A 1 180 ? -3.349 14.299 -7.027 1.00 98.06 180 LEU A C 1
ATOM 1486 O O . LEU A 1 180 ? -3.849 14.270 -5.909 1.00 98.06 180 LEU A O 1
ATOM 1490 N N . VAL A 1 181 ? -4.079 14.246 -8.143 1.00 98.19 181 VAL A N 1
ATOM 1491 C CA . VAL A 1 181 ? -5.549 14.211 -8.126 1.00 98.19 181 VAL A CA 1
ATOM 1492 C C . VAL A 1 181 ? -6.055 12.992 -7.358 1.00 98.19 181 VAL A C 1
ATOM 1494 O O . VAL A 1 181 ? -6.906 13.138 -6.487 1.00 98.19 181 VAL A O 1
ATOM 1497 N N . ILE A 1 182 ? -5.500 11.801 -7.610 1.00 98.31 182 ILE A N 1
ATOM 1498 C CA . ILE A 1 182 ? -5.900 10.593 -6.879 1.00 98.31 182 ILE A CA 1
ATOM 1499 C C . ILE A 1 182 ? -5.605 10.746 -5.385 1.00 98.31 182 ILE A C 1
ATOM 1501 O O . ILE A 1 182 ? -6.459 10.419 -4.568 1.00 98.31 182 ILE A O 1
ATOM 1505 N N . ALA A 1 183 ? -4.423 11.246 -5.017 1.00 98.50 183 ALA A N 1
ATOM 1506 C CA . ALA A 1 183 ? -4.059 11.426 -3.616 1.00 98.50 183 ALA A CA 1
ATOM 1507 C C . ALA A 1 183 ? -4.966 12.440 -2.900 1.00 98.50 183 ALA A C 1
ATOM 1509 O O . ALA A 1 183 ? -5.363 12.182 -1.768 1.00 98.50 183 ALA A O 1
ATOM 1510 N N . ILE A 1 184 ? -5.331 13.553 -3.550 1.00 98.44 184 ILE A N 1
ATOM 1511 C CA . ILE A 1 184 ? -6.285 14.533 -3.004 1.00 98.44 184 ILE A CA 1
ATOM 1512 C C . ILE A 1 184 ? -7.640 13.866 -2.785 1.00 98.44 184 ILE A C 1
ATOM 1514 O O . ILE A 1 184 ? -8.125 13.847 -1.658 1.00 98.44 184 ILE A O 1
ATOM 1518 N N . VAL A 1 185 ? -8.211 13.253 -3.827 1.00 98.56 185 VAL A N 1
ATOM 1519 C CA . VAL A 1 185 ? -9.555 12.663 -3.755 1.00 98.56 185 VAL A CA 1
ATOM 1520 C C . VAL A 1 185 ? -9.614 11.543 -2.715 1.00 98.56 185 VAL A C 1
ATOM 1522 O O . VAL A 1 185 ? -10.564 11.463 -1.945 1.00 98.56 185 VAL A O 1
ATOM 1525 N N . VAL A 1 186 ? -8.593 10.687 -2.630 1.00 98.50 186 VAL A N 1
ATOM 1526 C CA . VAL A 1 186 ? -8.533 9.627 -1.608 1.00 98.50 186 VAL A CA 1
ATOM 1527 C C . VAL A 1 186 ? -8.470 10.217 -0.196 1.00 98.50 186 VAL A C 1
ATOM 1529 O O . VAL A 1 186 ? -9.155 9.717 0.696 1.00 98.50 186 VAL A O 1
ATOM 1532 N N . THR A 1 187 ? -7.707 11.292 0.016 1.00 98.25 187 THR A N 1
ATOM 1533 C CA . THR A 1 187 ? -7.644 11.990 1.310 1.00 98.25 187 THR A CA 1
ATOM 1534 C C . THR A 1 187 ? -8.960 12.690 1.657 1.00 98.25 187 THR A C 1
ATOM 1536 O O . THR A 1 187 ? -9.386 12.648 2.810 1.00 98.25 187 THR A O 1
ATOM 1539 N N . GLU A 1 188 ? -9.641 13.290 0.681 1.00 97.69 188 GLU A N 1
ATOM 1540 C CA . GLU A 1 188 ? -10.968 13.884 0.873 1.00 97.69 188 GLU A CA 1
ATOM 1541 C C . GLU A 1 188 ? -12.002 12.821 1.239 1.00 97.69 188 GLU A C 1
ATOM 1543 O O . GLU A 1 188 ? -12.742 12.996 2.203 1.00 97.69 188 GLU A O 1
ATOM 1548 N N . ILE A 1 189 ? -12.010 11.675 0.551 1.00 97.94 189 ILE A N 1
ATOM 1549 C CA . ILE A 1 189 ? -12.889 10.554 0.905 1.00 97.94 189 ILE A CA 1
ATOM 1550 C C . ILE A 1 189 ? -12.557 10.020 2.297 1.00 97.94 189 ILE A C 1
ATOM 1552 O O . ILE A 1 189 ? -13.472 9.766 3.075 1.00 97.94 189 ILE A O 1
ATOM 1556 N N . PHE A 1 190 ? -11.276 9.910 2.661 1.00 97.25 190 PHE A N 1
ATOM 1557 C CA . PHE A 1 190 ? -10.881 9.579 4.030 1.00 97.25 190 PHE A CA 1
ATOM 1558 C C . PHE A 1 190 ? -11.472 10.576 5.044 1.00 97.25 190 PHE A C 1
ATOM 1560 O O . PHE A 1 190 ? -12.016 10.159 6.066 1.00 97.25 190 PHE A O 1
ATOM 1567 N N . ALA A 1 191 ? -11.438 11.880 4.758 1.00 95.38 191 ALA A N 1
ATOM 1568 C CA . ALA A 1 191 ? -12.034 12.900 5.619 1.00 95.38 191 ALA A CA 1
ATOM 1569 C C . ALA A 1 191 ? -13.569 12.791 5.690 1.00 95.38 191 ALA A C 1
ATOM 1571 O O . ALA A 1 191 ? -14.124 12.819 6.784 1.00 95.38 191 ALA A O 1
ATOM 1572 N N . VAL A 1 192 ? -14.256 12.606 4.560 1.00 95.69 192 VAL A N 1
ATOM 1573 C CA . VAL A 1 192 ? -15.726 12.503 4.493 1.00 95.69 192 VAL A CA 1
ATOM 1574 C C . VAL A 1 192 ? -16.234 11.257 5.216 1.00 95.69 192 VAL A C 1
ATOM 1576 O O . VAL A 1 192 ? -17.196 11.320 5.977 1.00 95.69 192 VAL A O 1
ATOM 1579 N N . VAL A 1 193 ? -15.563 10.122 5.035 1.00 94.81 193 VAL A N 1
ATOM 1580 C CA . VAL A 1 193 ? -15.961 8.848 5.644 1.00 94.81 193 VAL A CA 1
ATOM 1581 C C . VAL A 1 193 ? -15.818 8.868 7.173 1.00 94.81 193 VAL A C 1
ATOM 1583 O O . VAL A 1 193 ? -16.517 8.122 7.850 1.00 94.81 193 VAL A O 1
ATOM 1586 N N . ASN A 1 194 ? -15.000 9.761 7.750 1.00 90.81 194 ASN A N 1
ATOM 1587 C CA . ASN A 1 194 ? -14.953 9.948 9.209 1.00 90.81 194 ASN A CA 1
ATOM 1588 C C . ASN A 1 194 ? -16.286 10.429 9.811 1.00 90.81 194 ASN A C 1
ATOM 1590 O O . ASN A 1 194 ? -16.470 10.299 11.020 1.00 90.81 194 ASN A O 1
ATOM 1594 N N . PHE A 1 195 ? -17.185 11.000 9.005 1.00 90.62 195 PHE A N 1
ATOM 1595 C CA . PHE A 1 195 ? -18.505 11.449 9.453 1.00 90.62 195 PHE A CA 1
ATOM 1596 C C . PHE A 1 195 ? -19.577 10.355 9.364 1.00 90.62 195 PHE A C 1
ATOM 1598 O O . PHE A 1 195 ? -20.686 10.558 9.853 1.00 90.62 195 PHE A O 1
ATOM 1605 N N . LEU A 1 196 ? -19.272 9.204 8.756 1.00 91.38 196 LEU A N 1
ATOM 1606 C CA . LEU A 1 196 ? -20.199 8.077 8.696 1.00 91.38 196 LEU A CA 1
ATOM 1607 C C . LEU A 1 196 ? -20.139 7.275 10.009 1.00 91.38 196 LEU A C 1
ATOM 1609 O O . LEU A 1 196 ? -19.038 6.965 10.475 1.00 91.38 196 LEU A O 1
ATOM 1613 N N . PRO A 1 197 ? -21.287 6.886 10.599 1.00 90.62 197 PRO A N 1
ATOM 1614 C CA . PRO A 1 197 ? -21.341 6.078 11.817 1.00 90.62 197 PRO A CA 1
ATOM 1615 C C . PRO A 1 197 ? -21.094 4.593 11.499 1.00 90.62 197 PRO A C 1
ATOM 1617 O O . PRO A 1 197 ? -21.935 3.729 11.737 1.00 90.62 197 PRO A O 1
ATOM 1620 N N . THR A 1 198 ? -19.941 4.293 10.902 1.00 92.81 198 THR A N 1
ATOM 1621 C CA . THR A 1 198 ? -19.558 2.950 10.452 1.00 92.81 198 THR A CA 1
ATOM 1622 C C . THR A 1 198 ? -18.287 2.467 11.144 1.00 92.81 198 THR A C 1
ATOM 1624 O O . THR A 1 198 ? -17.510 3.247 11.692 1.00 92.81 198 THR A O 1
ATOM 1627 N N . SER A 1 199 ? -18.042 1.156 11.106 1.00 93.50 199 SER A N 1
ATOM 1628 C CA . SER A 1 199 ? -16.801 0.586 11.640 1.00 93.50 199 SER A CA 1
ATOM 1629 C C . SER A 1 199 ? -15.573 1.023 10.830 1.00 93.50 199 SER A C 1
ATOM 1631 O O . SER A 1 199 ? -15.663 1.292 9.630 1.00 93.50 199 SER A O 1
ATOM 1633 N N . VAL A 1 200 ? -14.394 1.006 11.464 1.00 94.50 200 VAL A N 1
ATOM 1634 C CA . VAL A 1 200 ? -13.104 1.332 10.817 1.00 94.50 200 VAL A CA 1
ATOM 1635 C C . VAL A 1 200 ? -12.832 0.496 9.565 1.00 94.50 200 VAL A C 1
ATOM 1637 O O . VAL A 1 200 ? -12.231 0.983 8.608 1.00 94.50 200 VAL A O 1
ATOM 1640 N N . TYR A 1 201 ? -13.311 -0.751 9.547 1.00 95.19 201 TYR A N 1
ATOM 1641 C CA . TYR A 1 201 ? -13.143 -1.673 8.427 1.00 95.19 201 TYR A CA 1
ATOM 1642 C C . TYR A 1 201 ? -14.004 -1.270 7.230 1.00 95.19 201 TYR A C 1
ATOM 1644 O O . TYR A 1 201 ? -13.505 -1.226 6.108 1.00 95.19 201 TYR A O 1
ATOM 1652 N N . VAL A 1 202 ? -15.276 -0.927 7.467 1.00 96.19 202 VAL A N 1
ATOM 1653 C CA . VAL A 1 202 ? -16.187 -0.421 6.427 1.00 96.19 202 VAL A CA 1
ATOM 1654 C C . VAL A 1 202 ? -15.625 0.871 5.840 1.00 96.19 202 VAL A C 1
ATOM 1656 O O . VAL A 1 202 ? -15.506 0.997 4.621 1.00 96.19 202 VAL A O 1
ATOM 1659 N N . SER A 1 203 ? -15.177 1.783 6.702 1.00 96.19 203 SER A N 1
ATOM 1660 C CA . SER A 1 203 ? -14.566 3.045 6.296 1.00 96.19 203 SER A CA 1
ATOM 1661 C C . SER A 1 203 ? -13.312 2.843 5.437 1.00 96.19 203 SER A C 1
ATOM 1663 O O . SER A 1 203 ? -13.186 3.438 4.365 1.00 96.19 203 SER A O 1
ATOM 1665 N N . GLY A 1 204 ? -12.406 1.951 5.851 1.00 97.12 204 GLY A N 1
ATOM 1666 C CA . GLY A 1 204 ? -11.214 1.606 5.073 1.00 97.12 204 GLY A CA 1
ATOM 1667 C C . GLY A 1 204 ? -11.541 0.962 3.720 1.00 97.12 204 GLY A C 1
ATOM 1668 O O . GLY A 1 204 ? -10.901 1.271 2.711 1.00 97.12 204 GLY A O 1
ATOM 1669 N N . LEU A 1 205 ? -12.571 0.111 3.656 1.00 97.69 205 LEU A N 1
ATOM 1670 C CA . LEU A 1 205 ? -13.024 -0.495 2.401 1.00 97.69 205 LEU A CA 1
ATOM 1671 C C . LEU A 1 205 ? -13.583 0.546 1.424 1.00 97.69 205 LEU A C 1
ATOM 1673 O O . LEU A 1 205 ? -13.237 0.496 0.245 1.00 97.69 2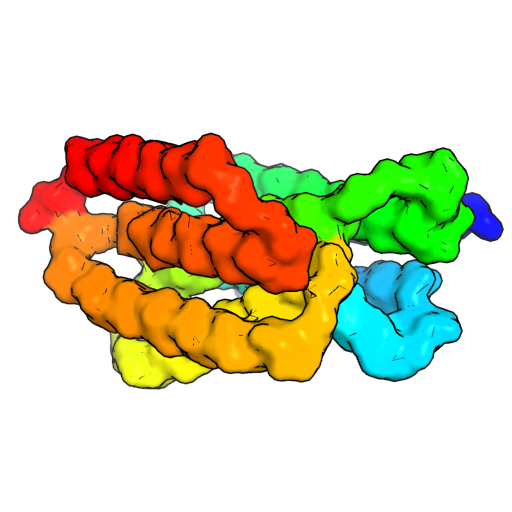05 LEU A O 1
ATOM 1677 N N . ILE A 1 206 ? -14.376 1.517 1.891 1.00 97.94 206 ILE A N 1
ATOM 1678 C CA . ILE A 1 206 ? -14.893 2.604 1.040 1.00 97.94 206 ILE A CA 1
ATOM 1679 C C . ILE A 1 206 ? -13.731 3.367 0.390 1.00 97.94 206 ILE A C 1
ATOM 1681 O O . ILE A 1 206 ? -13.694 3.513 -0.836 1.00 97.94 206 ILE A O 1
ATOM 1685 N N . VAL A 1 207 ? -12.741 3.786 1.188 1.00 98.25 207 VAL A N 1
ATOM 1686 C CA . VAL A 1 207 ? -11.551 4.494 0.682 1.00 98.25 207 VAL A CA 1
ATOM 1687 C C . VAL A 1 207 ? -10.783 3.627 -0.326 1.00 98.25 207 VAL A C 1
ATOM 1689 O O . VAL A 1 207 ? -10.371 4.105 -1.384 1.00 98.25 207 VAL A O 1
ATOM 1692 N N . THR A 1 208 ? -10.646 2.330 -0.043 1.00 98.44 208 THR A N 1
ATOM 1693 C CA . THR A 1 208 ? -9.960 1.367 -0.918 1.00 98.44 208 THR A CA 1
ATOM 1694 C C . THR A 1 208 ? -10.655 1.203 -2.267 1.00 98.44 208 THR A C 1
ATOM 1696 O O . THR A 1 208 ? -9.981 1.146 -3.297 1.00 98.44 208 THR A O 1
ATOM 1699 N N . VAL A 1 209 ? -11.990 1.156 -2.299 1.00 98.19 209 VAL A N 1
ATOM 1700 C CA . VAL A 1 209 ? -12.749 1.029 -3.553 1.00 98.19 209 VAL A CA 1
ATOM 1701 C C . VAL A 1 209 ? -12.626 2.289 -4.410 1.00 98.19 209 VAL A C 1
ATOM 1703 O O . VAL A 1 209 ? -12.492 2.184 -5.633 1.00 98.19 209 VAL A O 1
ATOM 1706 N N . VAL A 1 210 ? -12.606 3.475 -3.794 1.00 98.19 210 VAL A N 1
ATOM 1707 C CA . VAL A 1 210 ? -12.337 4.723 -4.523 1.00 98.19 210 VAL A CA 1
ATOM 1708 C C . VAL A 1 210 ? -10.912 4.727 -5.076 1.00 98.19 210 VAL A C 1
ATOM 1710 O O . VAL A 1 210 ? -10.714 4.991 -6.262 1.00 98.19 210 VAL A O 1
ATOM 1713 N N . TYR A 1 211 ? -9.921 4.359 -4.260 1.00 98.44 211 TYR A N 1
ATOM 1714 C CA . TYR A 1 211 ? -8.540 4.214 -4.718 1.00 98.44 211 TYR A CA 1
ATOM 1715 C C . TYR A 1 211 ? -8.432 3.226 -5.892 1.00 98.44 211 TYR A C 1
ATOM 1717 O O . TYR A 1 211 ? -7.784 3.535 -6.894 1.00 98.44 211 TYR A O 1
ATOM 1725 N N . TYR A 1 212 ? -9.098 2.067 -5.817 1.00 97.94 212 TYR A N 1
ATOM 1726 C CA . TYR A 1 212 ? -9.151 1.069 -6.891 1.00 97.94 212 TYR A CA 1
ATOM 1727 C C . TYR A 1 212 ? -9.685 1.655 -8.198 1.00 97.94 212 TYR A C 1
ATOM 1729 O O . TYR A 1 212 ? -9.059 1.494 -9.248 1.00 97.94 212 TYR A O 1
ATOM 1737 N N . LEU A 1 213 ? -10.823 2.350 -8.121 1.00 97.88 213 LEU A N 1
ATOM 1738 C CA . LEU A 1 213 ? -11.476 2.954 -9.274 1.00 97.88 213 LEU A CA 1
ATOM 1739 C C . LEU A 1 213 ? -10.549 3.962 -9.955 1.00 97.88 213 LEU A C 1
ATOM 1741 O O . LEU A 1 213 ? -10.263 3.850 -11.147 1.00 97.88 213 LEU A O 1
ATOM 1745 N N . LEU A 1 214 ? -10.047 4.931 -9.189 1.00 97.88 214 LEU A N 1
ATOM 1746 C CA . LEU A 1 214 ? -9.295 6.054 -9.740 1.00 97.88 214 LEU A CA 1
ATOM 1747 C C . LEU A 1 214 ? -7.916 5.630 -10.254 1.00 97.88 214 LEU A C 1
ATOM 1749 O O . LEU A 1 214 ? -7.523 6.016 -11.358 1.00 97.88 214 LEU A O 1
ATOM 1753 N N . SER A 1 215 ? -7.191 4.809 -9.486 1.00 96.88 215 SER A N 1
ATOM 1754 C CA . SER A 1 215 ? -5.870 4.308 -9.888 1.00 96.88 215 SER A CA 1
ATOM 1755 C C . SER A 1 215 ? -5.964 3.374 -11.096 1.00 96.88 215 SER A C 1
ATOM 1757 O O . SER A 1 215 ? -5.150 3.475 -12.016 1.00 96.88 215 SER A O 1
ATOM 1759 N N . GLY A 1 216 ? -6.993 2.523 -11.149 1.00 94.56 216 GLY A N 1
ATOM 1760 C CA . GLY A 1 216 ? -7.265 1.630 -12.268 1.00 94.56 216 GLY A CA 1
ATOM 1761 C C . GLY A 1 216 ? -7.601 2.376 -13.557 1.00 94.56 216 GLY A C 1
ATOM 1762 O O . GLY A 1 216 ? -6.977 2.123 -14.590 1.00 94.56 216 GLY A O 1
ATOM 1763 N N . LEU A 1 217 ? -8.540 3.325 -13.509 1.00 95.88 217 LEU A N 1
ATOM 1764 C CA . LEU A 1 217 ? -8.909 4.134 -14.674 1.00 95.88 217 LEU A CA 1
ATOM 1765 C C . LEU A 1 217 ? -7.728 4.973 -15.172 1.00 95.88 217 LEU A C 1
ATOM 1767 O O . LEU A 1 217 ? -7.408 4.931 -16.359 1.00 95.88 217 LEU A O 1
ATOM 1771 N N . SER A 1 218 ? -7.025 5.652 -14.262 1.00 95.75 218 SER A N 1
ATOM 1772 C CA . SER A 1 218 ? -5.869 6.487 -14.611 1.00 95.75 218 SER A CA 1
ATOM 1773 C C . SER A 1 218 ? -4.735 5.668 -15.223 1.00 95.75 218 SER A C 1
ATOM 1775 O O . SER A 1 218 ? -4.146 6.076 -16.220 1.00 95.75 218 SER A O 1
ATOM 1777 N N . ARG A 1 219 ? -4.457 4.472 -14.685 1.00 94.44 219 ARG A N 1
ATOM 1778 C CA . ARG A 1 219 ? -3.458 3.557 -15.252 1.00 94.44 219 ARG A CA 1
ATOM 1779 C C . ARG A 1 219 ? -3.807 3.176 -16.690 1.00 94.44 219 ARG A C 1
ATOM 1781 O O . ARG A 1 219 ? -2.939 3.242 -17.553 1.00 94.44 219 ARG A O 1
ATOM 1788 N N . ASN A 1 220 ? -5.052 2.783 -16.957 1.00 93.25 220 ASN A N 1
ATOM 1789 C CA . ASN A 1 220 ? -5.466 2.385 -18.307 1.00 93.25 220 ASN A CA 1
ATOM 1790 C C . ASN A 1 220 ? -5.458 3.571 -19.277 1.00 93.25 220 ASN A C 1
ATOM 1792 O O . ASN A 1 220 ? -4.991 3.430 -20.406 1.00 93.25 220 ASN A O 1
ATOM 1796 N N . TRP A 1 221 ? -5.869 4.754 -18.814 1.00 92.94 221 TRP A N 1
ATOM 1797 C CA . TRP A 1 221 ? -5.791 5.987 -19.593 1.00 92.94 221 TRP A CA 1
ATOM 1798 C C . TRP A 1 221 ? -4.352 6.321 -20.006 1.00 92.94 221 TRP A C 1
ATOM 1800 O O . TRP A 1 221 ? -4.090 6.575 -21.181 1.00 92.94 221 TRP A O 1
ATOM 1810 N N . LEU A 1 222 ? -3.406 6.249 -19.062 1.00 92.69 222 LEU A N 1
ATOM 1811 C CA . LEU A 1 222 ? -1.980 6.497 -19.303 1.00 92.69 222 LEU A CA 1
ATOM 1812 C C . LEU A 1 222 ? -1.326 5.450 -20.215 1.00 92.69 222 LEU A C 1
ATOM 1814 O O . LEU A 1 222 ? -0.355 5.759 -20.901 1.00 92.69 222 LEU A O 1
ATOM 1818 N N . LEU A 1 223 ? -1.854 4.226 -20.239 1.00 90.88 223 LEU A N 1
ATOM 1819 C CA . LEU A 1 223 ? -1.420 3.157 -21.143 1.00 90.88 223 LEU A CA 1
ATOM 1820 C C . LEU A 1 223 ? -2.129 3.200 -22.510 1.00 90.88 223 LEU A C 1
ATOM 1822 O O . LEU A 1 223 ? -1.941 2.295 -23.316 1.00 90.88 223 LEU A O 1
ATOM 1826 N N . ASN A 1 224 ? -2.932 4.237 -22.781 1.00 90.25 224 ASN A N 1
ATOM 1827 C CA . ASN A 1 224 ? -3.767 4.375 -23.982 1.00 90.25 224 ASN A CA 1
ATOM 1828 C C . ASN A 1 224 ? -4.774 3.228 -24.198 1.00 90.25 224 ASN A C 1
ATOM 1830 O O . ASN A 1 224 ? -5.277 3.037 -25.303 1.00 90.25 224 ASN A O 1
ATOM 1834 N N . ILE A 1 225 ? -5.142 2.509 -23.136 1.00 89.06 225 ILE A N 1
ATOM 1835 C CA . ILE A 1 225 ? -6.189 1.485 -23.153 1.00 89.06 225 ILE A CA 1
ATOM 1836 C C . ILE A 1 225 ? -7.518 2.180 -22.835 1.00 89.06 225 ILE A C 1
ATOM 1838 O O . ILE A 1 225 ? -7.914 2.303 -21.677 1.00 89.06 225 ILE A O 1
ATOM 1842 N N . ARG A 1 226 ? -8.192 2.689 -23.873 1.00 87.12 226 ARG A N 1
ATOM 1843 C CA . ARG A 1 226 ? -9.423 3.503 -23.753 1.00 87.12 226 ARG A CA 1
ATOM 1844 C C . ARG A 1 226 ? -10.70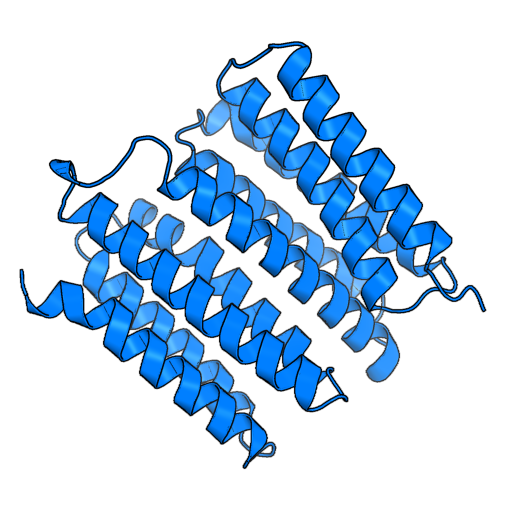7 2.742 -24.084 1.00 87.12 226 ARG A C 1
ATOM 1846 O O . ARG A 1 226 ? -11.725 3.340 -24.420 1.00 87.12 226 ARG A O 1
ATOM 1853 N N . GLU A 1 227 ? -10.667 1.419 -24.016 1.00 92.50 227 GLU A N 1
ATOM 1854 C CA . GLU A 1 227 ? -11.833 0.589 -24.299 1.00 92.50 227 GLU A CA 1
ATOM 1855 C C . GLU A 1 227 ? -12.954 0.841 -23.282 1.00 92.50 227 GLU A C 1
ATOM 1857 O O . GLU A 1 227 ? -12.752 0.735 -22.069 1.00 92.50 227 GLU A O 1
ATOM 1862 N N . SER A 1 228 ? -14.169 1.096 -23.775 1.00 89.56 228 SER A N 1
ATOM 1863 C CA . SER A 1 228 ? -15.353 1.309 -22.931 1.00 89.56 228 SER A CA 1
ATOM 1864 C C . SER A 1 228 ? -15.615 0.128 -21.993 1.00 89.56 228 SER A C 1
ATOM 1866 O O . SER A 1 228 ? -15.989 0.325 -20.841 1.00 89.56 228 SER A O 1
ATOM 1868 N N . ARG A 1 229 ? -15.324 -1.101 -22.443 1.00 93.25 229 ARG A N 1
ATOM 1869 C CA . ARG A 1 229 ? -15.430 -2.328 -21.638 1.00 93.25 229 ARG A CA 1
ATOM 1870 C C . ARG A 1 229 ? -14.576 -2.276 -20.371 1.00 93.25 229 ARG A C 1
ATOM 1872 O O . ARG A 1 229 ? -15.013 -2.746 -19.324 1.00 93.25 229 ARG A O 1
ATOM 1879 N N . VAL A 1 230 ? -13.375 -1.696 -20.447 1.00 90.88 230 VAL A N 1
ATOM 1880 C CA . VAL A 1 230 ? -12.478 -1.567 -19.291 1.00 90.88 230 VAL A CA 1
ATOM 1881 C C . VAL A 1 230 ? -13.051 -0.564 -18.296 1.00 90.88 230 VAL A C 1
ATOM 1883 O O . VAL A 1 230 ? -13.121 -0.873 -17.108 1.00 90.88 230 VAL A O 1
ATOM 1886 N N . VAL A 1 231 ? -13.521 0.591 -18.774 1.00 93.12 231 VAL A N 1
ATOM 1887 C CA . VAL A 1 231 ? -14.140 1.625 -17.928 1.00 93.12 231 VAL A CA 1
ATOM 1888 C C . VAL A 1 231 ? -15.382 1.084 -17.222 1.00 93.12 231 VAL A C 1
ATOM 1890 O O . VAL A 1 231 ? -15.482 1.182 -15.999 1.00 93.12 231 VAL A O 1
ATOM 1893 N N . VAL A 1 232 ? -16.283 0.439 -17.972 1.00 94.56 232 VAL A N 1
ATOM 1894 C CA . VAL A 1 232 ? -17.496 -0.187 -17.429 1.00 94.56 232 VAL A CA 1
ATOM 1895 C C . VAL A 1 232 ? -17.134 -1.226 -16.374 1.00 94.56 232 VAL A C 1
ATOM 1897 O O . VAL A 1 232 ? -17.705 -1.200 -15.294 1.00 94.56 232 VAL A O 1
ATOM 1900 N N . ARG A 1 233 ? -16.130 -2.080 -16.614 1.00 94.69 233 ARG A N 1
ATOM 1901 C CA . ARG A 1 233 ? -15.692 -3.076 -15.625 1.00 94.69 233 ARG A CA 1
ATOM 1902 C C . ARG A 1 233 ? -15.275 -2.436 -14.298 1.00 94.69 233 ARG A C 1
ATOM 1904 O O . ARG A 1 233 ? -15.702 -2.915 -13.252 1.00 94.69 233 ARG A O 1
ATOM 1911 N N . TYR A 1 234 ? -14.456 -1.382 -14.324 1.00 94.50 234 TYR A N 1
ATOM 1912 C CA . TYR A 1 234 ? -14.043 -0.697 -13.093 1.00 94.50 234 TYR A CA 1
ATOM 1913 C C . TYR A 1 234 ? -15.233 -0.055 -12.377 1.00 94.50 234 TYR A C 1
ATOM 1915 O O . TYR A 1 234 ? -15.378 -0.239 -11.172 1.00 94.50 234 TYR A O 1
ATOM 1923 N N . LEU A 1 235 ? -16.113 0.627 -13.114 1.00 95.75 235 LEU A N 1
ATOM 1924 C CA . LEU A 1 235 ? -17.311 1.248 -12.548 1.00 95.75 235 LEU A CA 1
ATOM 1925 C C . LEU A 1 235 ? -18.255 0.213 -11.933 1.00 95.75 235 LEU A C 1
ATOM 1927 O O . LEU A 1 235 ? -18.681 0.384 -10.796 1.00 95.75 235 LEU A O 1
ATOM 1931 N N . THR A 1 236 ? -18.548 -0.876 -12.644 1.00 96.19 236 THR A N 1
ATOM 1932 C CA . THR A 1 236 ? -19.444 -1.936 -12.172 1.00 96.19 236 THR A CA 1
ATOM 1933 C C . THR A 1 236 ? -18.877 -2.635 -10.941 1.00 96.19 236 THR A C 1
ATOM 1935 O O . THR A 1 236 ? -19.597 -2.792 -9.959 1.00 96.19 236 THR A O 1
ATOM 1938 N N . ILE A 1 237 ? -17.592 -3.013 -10.948 1.00 96.50 237 ILE A N 1
ATOM 1939 C CA . ILE A 1 237 ? -16.958 -3.658 -9.788 1.00 96.50 237 ILE A CA 1
ATOM 1940 C C . ILE A 1 237 ? -16.975 -2.718 -8.581 1.00 96.50 237 ILE A C 1
ATOM 1942 O O . ILE A 1 237 ? -17.387 -3.136 -7.500 1.00 96.50 237 ILE A O 1
ATOM 1946 N N . SER A 1 238 ? -16.576 -1.454 -8.748 1.00 96.00 238 SER A N 1
ATOM 1947 C CA . SER A 1 238 ? -16.595 -0.474 -7.658 1.00 96.00 238 SER A CA 1
ATOM 1948 C C . SER A 1 238 ? -18.004 -0.213 -7.137 1.00 96.00 238 SER A C 1
ATOM 1950 O O . SER A 1 238 ? -18.201 -0.185 -5.927 1.00 96.00 238 SER A O 1
ATOM 1952 N N . PHE A 1 239 ? -18.990 -0.075 -8.023 1.00 97.06 239 PHE A N 1
ATOM 1953 C CA . PHE A 1 239 ? -20.380 0.156 -7.644 1.00 97.06 239 PHE A CA 1
ATOM 1954 C C . PHE A 1 239 ? -20.955 -1.017 -6.847 1.00 97.06 239 PHE A C 1
ATOM 1956 O O . PHE A 1 239 ? -21.456 -0.817 -5.744 1.00 97.06 239 PHE A O 1
ATOM 1963 N N . ILE A 1 240 ? -20.820 -2.247 -7.359 1.00 97.31 240 ILE A N 1
ATOM 1964 C CA . ILE A 1 240 ? -21.283 -3.456 -6.664 1.00 97.31 240 ILE A CA 1
ATOM 1965 C C . ILE A 1 240 ? -20.574 -3.593 -5.316 1.00 97.31 240 ILE A C 1
ATOM 1967 O O . ILE A 1 240 ? -21.219 -3.877 -4.311 1.00 97.31 240 ILE A O 1
ATOM 1971 N N . SER A 1 241 ? -19.262 -3.347 -5.272 1.00 95.31 241 SER A N 1
ATOM 1972 C CA . SER A 1 241 ? -18.490 -3.448 -4.030 1.00 95.31 241 SER A CA 1
ATOM 1973 C C . SER A 1 241 ? -18.970 -2.432 -2.993 1.00 95.31 241 SER A C 1
ATOM 1975 O O . SER A 1 241 ? -19.228 -2.814 -1.856 1.00 95.31 241 SER A O 1
A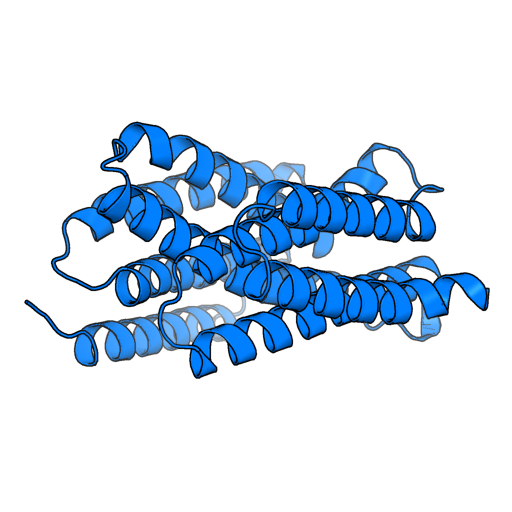TOM 1977 N N . LEU A 1 242 ? -19.151 -1.161 -3.377 1.00 95.44 242 LEU A N 1
ATOM 1978 C CA . LEU A 1 242 ? -19.682 -0.126 -2.483 1.00 95.44 242 LEU A CA 1
ATOM 1979 C C . LEU A 1 242 ? -21.089 -0.467 -1.992 1.00 95.44 242 LEU A C 1
ATOM 1981 O O . LEU A 1 242 ? -21.349 -0.333 -0.802 1.00 95.44 242 LEU A O 1
ATOM 1985 N N . MET A 1 243 ? -21.971 -0.953 -2.868 1.00 94.88 243 MET A N 1
ATOM 1986 C CA . MET A 1 243 ? -23.311 -1.390 -2.468 1.00 94.88 243 MET A CA 1
ATOM 1987 C C . MET A 1 243 ? -23.244 -2.522 -1.441 1.00 94.88 243 MET A C 1
ATOM 1989 O O . MET A 1 243 ? -23.874 -2.426 -0.394 1.00 94.88 243 MET A O 1
ATOM 1993 N N . LEU A 1 244 ? -22.440 -3.561 -1.684 1.00 94.56 244 LEU A N 1
ATOM 1994 C CA . LEU A 1 244 ? -22.277 -4.668 -0.738 1.00 94.56 244 LEU A CA 1
ATOM 1995 C C . LEU A 1 244 ? -21.724 -4.195 0.610 1.00 94.56 244 LEU A C 1
ATOM 1997 O O . LEU A 1 244 ? -22.229 -4.605 1.652 1.00 94.56 244 LEU A O 1
ATOM 2001 N N . ILE A 1 245 ? -20.717 -3.319 0.602 1.00 93.75 245 ILE A N 1
ATOM 2002 C CA . ILE A 1 245 ? -20.112 -2.768 1.821 1.00 93.75 245 ILE A CA 1
ATOM 2003 C C . ILE A 1 245 ? -21.139 -1.950 2.612 1.00 93.75 245 ILE A C 1
ATOM 2005 O O . ILE A 1 245 ? -21.292 -2.164 3.809 1.00 93.75 245 ILE A O 1
ATOM 2009 N N . LEU A 1 246 ? -21.866 -1.044 1.955 1.00 92.06 246 LEU A N 1
ATOM 2010 C CA . LEU A 1 246 ? -22.835 -0.164 2.615 1.00 92.06 246 LEU A CA 1
ATOM 2011 C C . LEU A 1 246 ? -24.078 -0.920 3.102 1.00 92.06 246 LEU A C 1
ATOM 2013 O O . LEU A 1 246 ? -24.594 -0.608 4.169 1.00 92.06 246 LEU A O 1
ATOM 2017 N N . LEU A 1 247 ? -24.540 -1.933 2.365 1.00 91.88 247 LEU A N 1
ATOM 2018 C CA . LEU A 1 247 ? -25.681 -2.760 2.772 1.00 91.88 247 LEU A CA 1
ATOM 2019 C C . LEU A 1 247 ? -25.331 -3.742 3.898 1.00 91.88 247 LEU A C 1
ATOM 2021 O O . LEU A 1 247 ? -26.192 -4.070 4.708 1.00 91.88 247 LEU A O 1
ATOM 2025 N N . SER A 1 248 ? -24.084 -4.219 3.954 1.00 91.12 248 SER A N 1
ATOM 2026 C CA . SER A 1 248 ? -23.606 -5.107 5.027 1.00 91.12 248 SER A CA 1
ATOM 2027 C C . SER A 1 248 ? -23.103 -4.354 6.261 1.00 91.12 248 SER A C 1
ATOM 2029 O O . SER A 1 248 ? -22.899 -4.967 7.313 1.00 91.12 248 SER A O 1
ATOM 2031 N N . ALA A 1 249 ? -22.897 -3.039 6.154 1.00 88.44 249 ALA A N 1
ATOM 2032 C CA . ALA A 1 249 ? -22.471 -2.216 7.269 1.00 88.44 249 ALA A CA 1
ATOM 2033 C C . ALA A 1 249 ? -23.529 -2.236 8.379 1.00 88.44 249 ALA A C 1
ATOM 2035 O O . ALA A 1 249 ? -24.716 -2.009 8.151 1.00 88.44 249 ALA A O 1
ATOM 2036 N N . LYS A 1 250 ? -23.078 -2.476 9.613 1.00 84.50 250 LYS A N 1
ATOM 2037 C CA . LYS A 1 250 ? -23.889 -2.195 10.798 1.00 84.50 250 LYS A CA 1
ATOM 2038 C C . LYS A 1 250 ? -23.906 -0.684 10.995 1.00 84.50 250 LYS A C 1
ATOM 2040 O O . LYS A 1 250 ? -22.931 -0.127 11.496 1.00 84.50 250 LYS A O 1
ATOM 2045 N N . TRP A 1 251 ? -24.981 -0.056 10.539 1.00 81.44 251 TRP A N 1
ATOM 2046 C CA . TRP A 1 251 ? -25.290 1.340 10.825 1.00 81.44 251 TRP A CA 1
ATOM 2047 C C . TRP A 1 251 ? -25.710 1.441 12.292 1.00 81.44 251 TRP A C 1
ATOM 2049 O O . TRP A 1 251 ? -26.580 0.684 12.728 1.00 81.44 251 TRP A O 1
ATOM 2059 N N . ILE A 1 252 ? -25.019 2.293 13.049 1.00 62.88 252 ILE A N 1
ATOM 2060 C CA . ILE A 1 252 ? -25.358 2.621 14.441 1.00 62.88 252 ILE A CA 1
ATOM 2061 C C . ILE A 1 252 ? -26.433 3.703 14.438 1.00 62.88 252 ILE A C 1
ATOM 2063 O O . ILE A 1 252 ? -26.269 4.670 13.658 1.00 62.88 252 ILE A O 1
#

Organism: NCBI:txid1797535

Sequence (252 aa):
MFPNRLVAWLSGLSLLILFELALTWPKNLYWFVGLSLLLLFFSVWRLAGRLTKAKFWNFLITPLIFLSSAWLFIIFLEDHGVRQLTILISVILYFVFLKVVFLYLYRRPKYEAHTLGNISSYIGLVAIFFLTAGVFSLRIFLSFSYLLLALPIFILTALLVYQLFWASQAPIASSLPHVLVIAIVVTEIFAVVNFLPTSVYVSGLIVTVVYYLLSGLSRNWLLNIRESRVVVRYLTISFISLMLILLSAKWI

Secondary structure (DSSP, 8-state):
-HHHHHHHHHHHHHHHHHHHHHHH-GGGHHHHHHHHHHHHHHHHHHHHTTS-HHHHHHHHHHHHHHHHHHHHHHHT---HHHHHHHHHHHHHHHHHHHHHHHHHHH-GGGPPTTHHHHHHHHHHHHHHHHHHHHHHHHHHHH---HHHHHHHHHHHHHHHHHHHHHHTT--HHHHHHHHHHHHHHHHHHHHHHTTS---HHHHHHHHHHHHHHHHHHHHHHHTT---HHHHHHHHHHHHHHHHHHHHHS---

Foldseek 3Di:
DVVLQCLLVVLLVVLLVLLVVCVVPVVCLVVSLVVNLVSLLVNLCVLDVVDPPVVSVLLSLLLNLLSVLLSLQLVPDPDPVVSVVSSVVNSVLSSVSSNLSNCVRPPVVPHDQLPQLVSLLVSLLNSLLSNQLSLVVCCVVVVDDLVVSLVVQLVSQLSSLLSSCVSNVFDNVVCNVLSNVLSVVLSVLSVVLNPFQFHSNLSSQLSSLSSQLSSQVSSCVSVVVPDPVSNVVSVVVSVVSNVVSVVPTDGD

InterPro domains:
  IPR043715 Protein of unknown function DUF5656 [PF18900] (51-247)

Mean predicted aligned error: 3.88 Å